Protein AF-A0A5C3EFL0-F1 (afdb_monomer_lite)

Organism: NCBI:txid86804

Sequence (196 aa):
MLHTRTLLKSMCSCILITLLIKSITHATPVAHVTNVVLPEAHPYFVPNPALDKHADTVHRRLKSLGDLALVYPLGIEDHEQQVASQHVRTWLEGQVHVQNLLHLGSRRNSHTYAFLLPETPEAQRLVGGGMDPASARMGVFTVHLDRGNRAHDGIYVNGFLGLERVQDRNALEHRMLASPKTHDLESLLIGRIHGF

Radius of gyration: 21.11 Å; chains: 1; bounding box: 43×30×78 Å

Structure (mmCIF, N/CA/C/O backbone):
data_AF-A0A5C3EFL0-F1
#
_entry.id   AF-A0A5C3EFL0-F1
#
loop_
_atom_site.group_PDB
_atom_site.id
_atom_site.type_symbol
_atom_site.label_atom_id
_atom_site.label_alt_id
_atom_site.label_comp_id
_atom_site.label_asym_id
_atom_site.label_entity_id
_atom_site.label_seq_id
_atom_site.pdbx_PDB_ins_code
_atom_site.Cartn_x
_atom_site.Cartn_y
_atom_site.Cartn_z
_atom_site.occupancy
_atom_site.B_iso_or_equiv
_atom_site.auth_seq_id
_atom_site.auth_comp_id
_atom_site.auth_asym_id
_atom_site.auth_atom_id
_atom_site.pdbx_PDB_model_num
ATOM 1 N N . MET A 1 1 ? -3.643 2.439 63.730 1.00 52.09 1 MET A N 1
ATOM 2 C CA . MET A 1 1 ? -3.315 1.481 62.640 1.00 52.09 1 MET A CA 1
ATOM 3 C C . MET A 1 1 ? -3.607 1.983 61.210 1.00 52.09 1 MET A C 1
ATOM 5 O O . MET A 1 1 ? -3.366 1.232 60.275 1.00 52.09 1 MET A O 1
ATOM 9 N N . LEU A 1 2 ? -4.066 3.229 60.986 1.00 51.22 2 LEU A N 1
ATOM 10 C CA . LEU A 1 2 ? -4.349 3.745 59.629 1.00 51.22 2 LEU A CA 1
ATOM 11 C C . LEU A 1 2 ? -3.166 4.452 58.935 1.00 51.22 2 LEU A C 1
ATOM 13 O O . LEU A 1 2 ? -3.094 4.420 57.712 1.00 51.22 2 LEU A O 1
ATOM 17 N N . HIS A 1 3 ? -2.223 5.046 59.674 1.00 47.44 3 HIS A N 1
ATOM 18 C CA . HIS A 1 3 ? -1.127 5.835 59.080 1.00 47.44 3 HIS A CA 1
ATOM 19 C C . HIS A 1 3 ? -0.036 5.014 58.373 1.00 47.44 3 HIS A C 1
ATOM 21 O O . HIS A 1 3 ? 0.600 5.504 57.445 1.00 47.44 3 HIS A O 1
ATOM 27 N N . THR A 1 4 ? 0.160 3.747 58.741 1.00 51.75 4 THR A N 1
ATOM 28 C CA . THR A 1 4 ? 1.153 2.879 58.083 1.00 51.75 4 THR A CA 1
ATOM 29 C C . THR A 1 4 ? 0.681 2.370 56.718 1.00 51.75 4 THR A C 1
ATOM 31 O O . THR A 1 4 ? 1.496 2.118 55.834 1.00 51.75 4 THR A O 1
ATOM 34 N N . ARG A 1 5 ? -0.639 2.278 56.497 1.00 49.28 5 ARG A N 1
ATOM 35 C CA . ARG A 1 5 ? -1.229 1.835 55.221 1.00 49.28 5 ARG A CA 1
ATOM 36 C C . ARG A 1 5 ? -1.137 2.891 54.116 1.00 49.28 5 ARG A C 1
ATOM 38 O O . ARG A 1 5 ? -0.986 2.530 52.952 1.00 49.28 5 ARG A O 1
ATOM 45 N N . THR A 1 6 ? -1.216 4.175 54.458 1.00 54.19 6 THR A N 1
ATOM 46 C CA . THR A 1 6 ? -1.071 5.284 53.499 1.00 54.19 6 THR A CA 1
ATOM 47 C C . THR A 1 6 ? 0.376 5.474 53.054 1.00 54.19 6 THR A C 1
ATOM 49 O O . THR A 1 6 ? 0.619 5.683 51.867 1.00 54.19 6 THR A O 1
ATOM 52 N N . LEU A 1 7 ? 1.338 5.318 53.968 1.00 52.31 7 LEU A N 1
ATOM 53 C CA . LEU A 1 7 ? 2.763 5.394 53.633 1.00 52.31 7 LEU A CA 1
ATOM 54 C C . LEU A 1 7 ? 3.188 4.271 52.678 1.00 52.31 7 LEU A C 1
ATOM 56 O O . LEU A 1 7 ? 3.851 4.542 51.680 1.00 52.31 7 LEU A O 1
ATOM 60 N N . LEU A 1 8 ? 2.731 3.035 52.910 1.00 53.81 8 LEU A N 1
ATOM 61 C CA . LEU A 1 8 ? 3.083 1.897 52.055 1.00 53.81 8 LEU A CA 1
ATOM 62 C C . LEU A 1 8 ? 2.540 2.046 50.622 1.00 53.81 8 LEU A C 1
ATOM 64 O O . LEU A 1 8 ? 3.255 1.774 49.661 1.00 53.81 8 LEU A O 1
ATOM 68 N N . LYS A 1 9 ? 1.306 2.547 50.463 1.00 54.72 9 LYS A N 1
ATOM 69 C CA . LYS A 1 9 ? 0.729 2.832 49.136 1.00 54.72 9 LYS A CA 1
ATOM 70 C C . LYS A 1 9 ? 1.495 3.929 48.393 1.00 54.72 9 LYS A C 1
ATOM 72 O O . LYS A 1 9 ? 1.726 3.793 47.198 1.00 54.72 9 LYS A O 1
ATOM 77 N N . SER A 1 10 ? 1.923 4.977 49.099 1.00 56.50 10 SER A N 1
ATOM 78 C CA . SER A 1 10 ? 2.718 6.065 48.516 1.00 56.50 10 SER A CA 1
ATOM 79 C C . SER A 1 10 ? 4.087 5.575 48.026 1.00 56.50 10 SER A C 1
ATOM 81 O O . SER A 1 10 ? 4.497 5.881 46.906 1.00 56.50 10 SER A O 1
ATOM 83 N N . MET A 1 11 ? 4.759 4.720 48.806 1.00 56.16 11 MET A N 1
ATOM 84 C CA . MET A 1 11 ? 6.046 4.144 48.404 1.00 56.16 11 MET A CA 1
ATOM 85 C C . MET A 1 11 ? 5.922 3.202 47.200 1.00 56.16 11 MET A C 1
ATOM 87 O O . MET A 1 11 ? 6.754 3.268 46.296 1.00 56.16 11 MET A O 1
ATOM 91 N N . CYS A 1 12 ? 4.867 2.382 47.130 1.00 57.69 12 CYS A N 1
ATOM 92 C CA . CYS A 1 12 ? 4.615 1.533 45.963 1.00 57.69 12 CYS A CA 1
ATOM 93 C C . CYS A 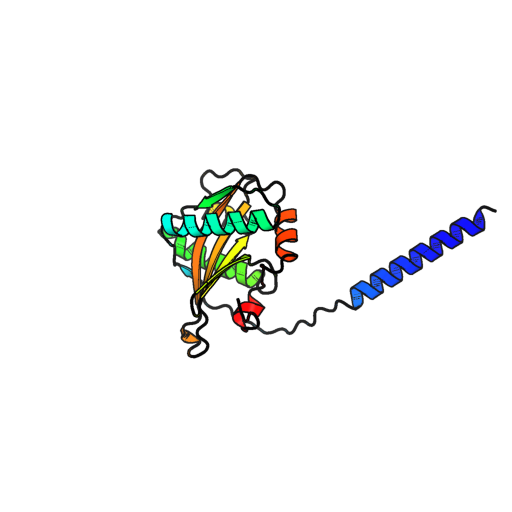1 12 ? 4.351 2.352 44.689 1.00 57.69 12 CYS A C 1
ATOM 95 O O . CYS A 1 12 ? 4.879 2.005 43.634 1.00 57.69 12 CYS A O 1
ATOM 97 N N . SER A 1 13 ? 3.604 3.459 44.777 1.00 59.62 13 SER A N 1
ATOM 98 C CA . SER A 1 13 ? 3.355 4.340 43.628 1.00 59.62 13 SER A CA 1
ATOM 99 C C . SER A 1 13 ? 4.632 5.026 43.132 1.00 59.62 13 SER A C 1
ATOM 101 O O . SER A 1 13 ? 4.868 5.077 41.927 1.00 59.62 13 SER A O 1
ATOM 103 N N . CYS A 1 14 ? 5.499 5.494 44.036 1.00 56.53 14 CYS A N 1
ATOM 104 C CA . CYS A 1 14 ? 6.771 6.115 43.655 1.00 56.53 14 CYS A CA 1
ATOM 105 C C . CYS A 1 14 ? 7.742 5.125 42.993 1.00 56.53 14 CYS A C 1
ATOM 107 O O . CYS A 1 14 ? 8.410 5.488 42.024 1.00 56.53 14 CYS A O 1
ATOM 109 N N . ILE A 1 15 ? 7.796 3.876 43.471 1.00 61.84 15 ILE A N 1
ATOM 110 C CA . ILE A 1 15 ? 8.623 2.815 42.870 1.00 61.84 15 ILE A CA 1
ATOM 111 C C . ILE A 1 15 ? 8.087 2.431 41.483 1.00 61.84 15 ILE A C 1
ATOM 113 O O . ILE A 1 15 ? 8.870 2.274 40.549 1.00 61.84 15 ILE A O 1
ATOM 117 N N . LEU A 1 16 ? 6.764 2.346 41.307 1.00 58.50 16 LEU A N 1
ATOM 118 C CA . LEU A 1 16 ? 6.157 2.050 40.006 1.00 58.50 16 LEU A CA 1
ATOM 119 C C . LEU A 1 16 ? 6.444 3.160 38.980 1.00 58.50 16 LEU A C 1
ATOM 121 O O . LEU A 1 16 ? 6.820 2.865 37.850 1.00 58.50 16 LEU A O 1
ATOM 125 N N . ILE A 1 17 ? 6.331 4.431 39.384 1.00 59.56 17 ILE A N 1
ATOM 126 C CA . ILE A 1 17 ? 6.618 5.589 38.523 1.00 59.56 17 ILE A CA 1
ATOM 127 C C . ILE A 1 17 ? 8.104 5.635 38.148 1.00 59.56 17 ILE A C 1
ATOM 129 O O . ILE A 1 17 ? 8.432 5.845 36.984 1.00 59.56 17 ILE A O 1
ATOM 133 N N . THR A 1 18 ? 9.017 5.386 39.090 1.00 57.28 18 THR A N 1
ATOM 134 C CA . THR A 1 18 ? 10.458 5.362 38.778 1.00 57.28 18 THR A CA 1
ATOM 135 C C . THR A 1 18 ? 10.856 4.175 37.903 1.00 57.28 18 THR A C 1
ATOM 137 O O . THR A 1 18 ? 11.708 4.343 37.032 1.00 57.28 18 THR A O 1
ATOM 140 N N . LEU A 1 19 ? 10.221 3.008 38.058 1.00 56.12 19 LEU A N 1
ATOM 141 C CA . LEU A 1 19 ? 10.411 1.866 37.156 1.00 56.12 19 LEU A CA 1
ATOM 142 C C . LEU A 1 19 ? 9.842 2.133 35.756 1.00 56.12 19 LEU A C 1
ATOM 144 O O . LEU A 1 19 ? 10.508 1.821 34.771 1.00 56.12 19 LEU A O 1
ATOM 148 N N . LEU A 1 20 ? 8.672 2.771 35.651 1.00 54.28 20 LEU A N 1
ATOM 149 C CA . LEU A 1 20 ? 8.098 3.199 34.371 1.00 54.28 20 LEU A CA 1
ATOM 150 C C . LEU A 1 20 ? 9.014 4.206 33.663 1.00 54.28 20 LEU A C 1
ATOM 152 O O . LEU A 1 20 ? 9.356 3.990 32.504 1.00 54.28 20 LEU A O 1
ATOM 156 N N . ILE A 1 21 ? 9.503 5.232 34.369 1.00 53.91 21 ILE A N 1
ATOM 157 C CA . ILE A 1 21 ? 10.420 6.247 33.821 1.00 53.91 21 ILE A CA 1
ATOM 158 C C . ILE A 1 21 ? 11.758 5.625 33.390 1.00 53.91 21 ILE A C 1
ATOM 160 O O . ILE A 1 21 ? 12.272 5.976 32.329 1.00 53.91 21 ILE A O 1
ATOM 164 N N . LYS A 1 22 ? 12.311 4.669 34.153 1.00 48.72 22 LYS A N 1
ATOM 165 C CA . LYS A 1 22 ? 13.516 3.926 33.740 1.00 48.72 22 LYS A CA 1
ATOM 166 C C . LYS A 1 22 ? 13.275 3.002 32.546 1.00 48.72 22 LYS A C 1
ATOM 168 O O . LYS A 1 22 ? 14.179 2.826 31.738 1.00 48.72 22 LYS A O 1
ATOM 173 N N . SER A 1 23 ? 12.082 2.422 32.411 1.00 43.16 23 SER A N 1
ATOM 174 C CA . SER A 1 23 ? 11.756 1.600 31.238 1.00 43.16 23 SER A CA 1
ATOM 175 C C . SER A 1 23 ? 11.581 2.449 29.973 1.00 43.16 23 SER A C 1
ATOM 177 O O . SER A 1 23 ? 11.984 2.024 28.895 1.00 43.16 23 SER A O 1
ATOM 179 N N . ILE A 1 24 ? 11.083 3.686 30.113 1.00 47.97 24 ILE A N 1
ATOM 180 C CA . ILE A 1 24 ? 10.932 4.639 29.004 1.00 47.97 24 ILE A CA 1
ATOM 181 C C . ILE A 1 24 ? 12.303 5.159 28.533 1.00 47.97 24 ILE A C 1
ATOM 183 O O . ILE A 1 24 ? 12.492 5.384 27.342 1.00 47.97 24 ILE A O 1
ATOM 187 N N . THR A 1 25 ? 13.298 5.284 29.421 1.00 45.00 25 THR A N 1
ATOM 188 C CA . THR A 1 25 ? 14.648 5.762 29.057 1.00 45.00 25 THR A CA 1
ATOM 189 C C . THR A 1 25 ? 15.597 4.687 28.517 1.00 45.00 25 THR A C 1
ATOM 191 O O . THR A 1 25 ? 16.711 5.015 28.111 1.00 45.00 25 THR A O 1
ATOM 194 N N . HIS A 1 26 ? 15.191 3.414 28.466 1.00 38.06 26 HIS A N 1
ATOM 195 C CA . HIS A 1 26 ? 15.965 2.340 27.815 1.00 38.06 26 HIS A CA 1
ATOM 196 C C . HIS A 1 26 ? 15.376 1.851 26.492 1.00 38.06 26 HIS A C 1
ATOM 198 O O . HIS A 1 26 ? 15.997 1.041 25.810 1.00 38.06 26 HIS A O 1
ATOM 204 N N . ALA A 1 27 ? 14.256 2.429 26.064 1.00 41.00 27 ALA A N 1
ATOM 205 C CA . ALA A 1 27 ? 13.876 2.460 24.662 1.00 41.00 27 ALA A CA 1
ATOM 206 C C . ALA A 1 27 ? 14.345 3.787 24.049 1.00 41.00 27 ALA A C 1
ATOM 208 O O . ALA A 1 27 ? 13.542 4.581 23.574 1.00 41.00 27 ALA A O 1
ATOM 209 N N . THR A 1 28 ? 15.650 4.071 24.075 1.00 40.31 28 THR A N 1
ATOM 210 C CA . THR A 1 28 ? 16.192 4.998 23.077 1.00 40.31 28 THR A CA 1
ATOM 211 C C . THR A 1 28 ? 16.091 4.278 21.739 1.00 40.31 28 THR A C 1
ATOM 213 O O . THR A 1 28 ? 16.800 3.281 21.566 1.00 40.31 28 THR A O 1
ATOM 216 N N . PRO A 1 29 ? 15.248 4.720 20.787 1.00 42.47 29 PRO A N 1
ATOM 217 C CA . PRO A 1 29 ? 15.455 4.300 19.420 1.00 42.47 29 PRO A CA 1
ATOM 218 C C . PRO A 1 29 ? 16.851 4.800 19.065 1.00 42.47 29 PRO A C 1
ATOM 220 O O . PRO A 1 29 ? 17.120 6.003 19.085 1.00 42.47 29 PRO A O 1
ATOM 223 N N . VAL A 1 30 ? 17.776 3.878 18.809 1.00 39.62 30 VAL A N 1
ATOM 224 C CA . VAL A 1 30 ? 18.992 4.226 18.085 1.00 39.62 30 VAL A CA 1
ATOM 225 C C . VAL A 1 30 ? 18.497 4.613 16.701 1.00 39.62 30 VAL A C 1
ATOM 227 O O . VAL A 1 30 ? 18.323 3.764 15.830 1.00 39.62 30 VAL A O 1
ATOM 230 N N . ALA A 1 31 ? 18.187 5.896 16.531 1.00 43.16 31 ALA A N 1
ATOM 231 C CA . ALA A 1 31 ? 18.014 6.501 15.233 1.00 43.16 31 ALA A CA 1
ATOM 232 C C . ALA A 1 31 ? 19.389 6.445 14.566 1.00 43.16 31 ALA A C 1
ATOM 234 O O . ALA A 1 31 ? 20.184 7.382 14.623 1.00 43.16 31 ALA A O 1
ATOM 235 N N . HIS A 1 32 ? 19.697 5.305 13.950 1.00 42.12 32 HIS A N 1
ATOM 236 C CA . HIS A 1 32 ? 20.503 5.347 12.751 1.00 42.12 32 HIS A CA 1
ATOM 237 C C . HIS A 1 32 ? 19.694 6.195 11.782 1.00 42.12 32 HIS A C 1
ATOM 239 O O . HIS A 1 32 ? 18.750 5.711 11.171 1.00 42.12 32 HIS A O 1
ATOM 245 N N . VAL A 1 33 ? 20.018 7.486 11.716 1.00 46.16 33 VAL A N 1
ATOM 246 C CA . VAL A 1 33 ? 19.524 8.371 10.667 1.00 46.16 33 VAL A CA 1
ATOM 247 C C . VAL A 1 33 ? 20.223 7.918 9.390 1.00 46.16 33 VAL A C 1
ATOM 249 O O . VAL A 1 33 ? 21.208 8.499 8.938 1.00 46.16 33 VAL A O 1
ATOM 252 N N . THR A 1 34 ? 19.785 6.784 8.854 1.00 54.59 34 THR A N 1
ATOM 253 C CA . THR A 1 34 ? 20.047 6.442 7.471 1.00 54.59 34 THR A CA 1
ATOM 254 C C . THR A 1 34 ? 19.146 7.387 6.696 1.00 54.59 34 THR A C 1
ATOM 256 O O . THR A 1 34 ? 17.929 7.229 6.710 1.00 54.59 34 THR A O 1
ATOM 259 N N . ASN A 1 35 ? 19.720 8.421 6.076 1.00 64.25 35 ASN A N 1
ATOM 260 C CA . ASN A 1 35 ? 18.982 9.264 5.135 1.00 64.25 35 ASN A CA 1
ATOM 261 C C . ASN A 1 35 ? 18.624 8.400 3.918 1.00 64.25 35 ASN A C 1
ATOM 263 O O . ASN A 1 35 ? 19.350 8.374 2.923 1.00 64.25 35 ASN A O 1
ATOM 267 N N . VAL A 1 36 ? 17.552 7.616 4.032 1.00 73.75 36 VAL A N 1
ATOM 268 C CA . VAL A 1 36 ? 17.034 6.803 2.941 1.00 73.75 36 VAL A CA 1
ATOM 269 C C . VAL A 1 36 ? 16.303 7.734 1.997 1.00 73.75 36 VAL A C 1
ATOM 271 O O . VAL A 1 36 ? 15.239 8.260 2.309 1.00 73.75 36 VAL A O 1
ATOM 274 N N . VAL A 1 37 ? 16.910 7.956 0.836 1.00 79.44 37 VAL A N 1
ATOM 275 C CA . VAL A 1 37 ? 16.274 8.701 -0.242 1.00 79.44 37 VAL A CA 1
ATOM 276 C C . VAL A 1 37 ? 15.248 7.787 -0.893 1.00 79.44 37 VAL A C 1
ATOM 278 O O . VAL A 1 37 ? 15.600 6.749 -1.456 1.00 79.44 37 VAL A O 1
ATOM 281 N N . LEU A 1 38 ? 13.978 8.172 -0.798 1.00 82.75 38 LEU A N 1
ATOM 282 C CA . LEU A 1 38 ? 12.890 7.449 -1.437 1.00 82.75 38 LEU A CA 1
ATOM 283 C C . LEU A 1 38 ? 12.948 7.675 -2.962 1.00 82.75 38 LEU A C 1
ATOM 285 O O . LEU A 1 38 ? 12.952 8.840 -3.383 1.00 82.75 38 LEU A O 1
ATOM 289 N N . PRO A 1 39 ? 12.986 6.615 -3.798 1.00 84.38 39 PRO A N 1
ATOM 290 C CA . PRO A 1 39 ? 12.889 6.772 -5.245 1.00 84.38 39 PRO A CA 1
ATOM 291 C C . PRO A 1 39 ? 11.530 7.362 -5.639 1.00 84.38 39 PRO A C 1
ATOM 293 O O . PRO A 1 39 ? 10.584 7.414 -4.847 1.00 84.38 39 PRO A O 1
ATOM 296 N N . GLU A 1 40 ? 11.426 7.826 -6.881 1.00 86.06 40 GLU A N 1
ATOM 297 C CA . GLU A 1 40 ? 10.166 8.367 -7.377 1.00 86.06 40 GLU A CA 1
ATOM 298 C C . GLU A 1 40 ? 9.072 7.290 -7.422 1.00 86.06 40 GLU A C 1
ATOM 300 O O . GLU A 1 40 ? 9.332 6.110 -7.679 1.00 86.06 40 GLU A O 1
ATOM 305 N N . ALA A 1 41 ? 7.833 7.711 -7.157 1.00 88.25 41 ALA A N 1
ATOM 306 C CA . ALA A 1 41 ? 6.663 6.861 -7.305 1.00 88.25 41 ALA A CA 1
ATOM 307 C C . ALA A 1 41 ? 6.073 7.048 -8.707 1.00 88.25 41 ALA A C 1
ATOM 309 O O . ALA A 1 41 ? 5.475 8.081 -9.024 1.00 88.25 41 ALA A O 1
ATOM 310 N N . HIS A 1 42 ? 6.245 6.034 -9.544 1.00 90.25 42 HIS A N 1
ATOM 311 C CA . HIS A 1 42 ? 5.723 5.988 -10.898 1.00 90.25 42 HIS A CA 1
ATOM 312 C C . HIS A 1 42 ? 4.238 5.596 -10.892 1.00 90.25 42 HIS A C 1
ATOM 314 O O . HIS A 1 42 ? 3.852 4.664 -10.169 1.00 90.25 42 HIS A O 1
ATOM 320 N N . PRO A 1 43 ? 3.394 6.260 -11.703 1.00 88.19 43 PRO A N 1
ATOM 321 C CA . PRO A 1 43 ? 2.030 5.801 -11.924 1.00 88.19 43 PRO A CA 1
ATOM 322 C C . PRO A 1 43 ? 2.073 4.472 -12.691 1.00 88.19 43 PRO A C 1
ATOM 324 O O . PRO A 1 43 ? 2.537 4.404 -13.828 1.00 88.19 43 PRO A O 1
ATOM 327 N N . TYR A 1 44 ? 1.614 3.393 -12.064 1.00 89.06 44 TYR A N 1
ATOM 328 C CA . TYR A 1 44 ? 1.540 2.076 -12.695 1.00 89.06 44 TYR A CA 1
ATOM 329 C C . TYR A 1 44 ? 0.243 1.385 -12.283 1.00 89.06 44 TYR A C 1
ATOM 331 O O . TYR A 1 44 ? 0.233 0.343 -11.632 1.00 89.06 44 TYR A O 1
ATOM 339 N N . PHE A 1 45 ? -0.876 2.011 -12.628 1.00 89.25 45 PHE A N 1
ATOM 340 C CA . PHE A 1 45 ? -2.181 1.533 -12.207 1.00 89.25 45 PHE A CA 1
ATOM 341 C C . PHE A 1 45 ? -2.554 0.269 -12.976 1.00 89.25 45 PHE A C 1
ATOM 343 O O . PHE A 1 45 ? -2.635 0.257 -14.206 1.00 89.25 45 PHE A O 1
ATOM 350 N N . VAL A 1 46 ? -2.743 -0.825 -12.241 1.00 87.12 46 VAL A N 1
ATOM 351 C CA . VAL A 1 46 ? -3.129 -2.107 -12.827 1.00 87.12 46 VAL A CA 1
ATOM 352 C C . VAL A 1 46 ? -4.640 -2.131 -13.066 1.00 87.12 46 VAL A C 1
ATOM 354 O O . VAL A 1 46 ? -5.397 -1.545 -12.292 1.00 87.12 46 VAL A O 1
ATOM 357 N N . PRO A 1 47 ? -5.119 -2.835 -14.103 1.00 84.12 47 PRO A N 1
ATOM 358 C CA . PRO A 1 47 ? -6.551 -2.950 -14.346 1.00 84.12 47 PRO A CA 1
ATOM 359 C C . PRO A 1 47 ? -7.250 -3.709 -13.207 1.00 84.12 47 PRO A C 1
ATOM 361 O O . PRO A 1 47 ? -6.648 -4.585 -12.575 1.00 84.12 47 PRO A O 1
ATOM 364 N N . ASN A 1 48 ? -8.544 -3.439 -13.000 1.00 81.62 48 ASN A N 1
ATOM 365 C CA . ASN A 1 48 ? -9.342 -4.001 -11.899 1.00 81.62 48 ASN A CA 1
ATOM 366 C C . ASN A 1 48 ? -9.172 -5.520 -11.677 1.00 81.62 48 ASN A C 1
ATOM 368 O O . ASN A 1 48 ? -8.941 -5.897 -10.534 1.00 81.62 48 ASN A O 1
ATOM 372 N N . PRO A 1 49 ? -9.135 -6.400 -12.704 1.00 84.94 49 PRO A N 1
ATOM 373 C CA . PRO A 1 49 ? -8.939 -7.840 -12.481 1.00 84.94 49 PRO A CA 1
ATOM 374 C C . PRO A 1 49 ? -7.601 -8.216 -11.821 1.00 84.94 49 PRO A C 1
ATOM 376 O O . PRO A 1 49 ? -7.476 -9.263 -11.184 1.00 84.94 49 PRO A O 1
ATOM 379 N N . ALA A 1 50 ? -6.559 -7.401 -12.005 1.00 85.19 50 ALA A N 1
ATOM 380 C CA . ALA A 1 50 ? -5.291 -7.572 -11.301 1.00 85.19 50 ALA A CA 1
ATOM 381 C C . ALA A 1 50 ? -5.374 -7.012 -9.874 1.00 85.19 50 ALA A C 1
ATOM 383 O O . ALA A 1 50 ? -4.814 -7.605 -8.950 1.00 85.19 50 ALA A O 1
ATOM 384 N N . LEU A 1 51 ? -6.117 -5.920 -9.690 1.00 91.06 51 LEU A N 1
ATOM 385 C CA . LEU A 1 51 ? -6.362 -5.305 -8.390 1.00 91.06 51 LEU A CA 1
ATOM 386 C C . LEU A 1 51 ? -7.245 -6.181 -7.485 1.00 91.06 51 LEU A C 1
ATOM 388 O O . LEU A 1 51 ? -6.976 -6.262 -6.290 1.00 91.06 51 LEU A O 1
ATOM 392 N N . ASP A 1 52 ? -8.186 -6.944 -8.046 1.00 93.56 52 ASP A N 1
ATOM 393 C CA . ASP A 1 52 ? -8.997 -7.939 -7.327 1.00 93.56 52 ASP A CA 1
ATOM 394 C C . ASP A 1 52 ? -8.124 -8.996 -6.637 1.00 93.56 52 ASP A C 1
ATOM 396 O O . ASP A 1 52 ? -8.328 -9.335 -5.473 1.00 93.56 52 ASP A O 1
ATOM 400 N N . LYS A 1 53 ? -7.055 -9.458 -7.299 1.00 93.75 53 LYS A N 1
ATOM 401 C CA . LYS A 1 53 ? -6.099 -10.401 -6.686 1.00 93.75 53 LYS A CA 1
ATOM 402 C C . LYS A 1 53 ? -5.365 -9.785 -5.495 1.00 93.75 53 LYS A C 1
ATOM 404 O O . LYS A 1 53 ? -5.023 -10.488 -4.534 1.00 93.75 53 LYS A O 1
ATOM 409 N N . HIS A 1 54 ? -5.091 -8.481 -5.555 1.00 94.75 54 HIS A N 1
ATOM 410 C CA . HIS A 1 54 ? -4.534 -7.744 -4.426 1.00 94.75 54 HIS A CA 1
ATOM 411 C C . HIS A 1 54 ? -5.573 -7.579 -3.315 1.00 94.75 54 HIS A C 1
ATOM 413 O O . HIS A 1 54 ? -5.227 -7.834 -2.163 1.00 94.75 54 HIS A O 1
ATOM 419 N N . ALA A 1 55 ? -6.830 -7.270 -3.646 1.00 95.62 55 ALA A N 1
ATOM 420 C CA . ALA A 1 55 ? -7.940 -7.192 -2.698 1.00 95.62 55 ALA A CA 1
ATOM 421 C C . ALA A 1 55 ? -8.134 -8.515 -1.937 1.00 95.62 55 ALA A C 1
ATOM 423 O O . ALA A 1 55 ? -8.122 -8.516 -0.708 1.00 95.62 55 ALA A O 1
ATOM 424 N N . ASP A 1 56 ? -8.167 -9.653 -2.634 1.00 95.88 56 ASP A N 1
ATOM 425 C CA . ASP A 1 56 ? -8.254 -10.992 -2.030 1.00 95.88 56 ASP A CA 1
ATOM 426 C C . ASP A 1 56 ? -7.080 -11.289 -1.091 1.00 95.88 56 ASP A C 1
ATOM 428 O O . ASP A 1 56 ? -7.209 -11.933 -0.042 1.00 95.88 56 ASP A O 1
ATOM 432 N N . THR A 1 57 ? -5.884 -10.847 -1.475 1.00 95.19 57 THR A N 1
ATOM 433 C CA . THR A 1 57 ? -4.683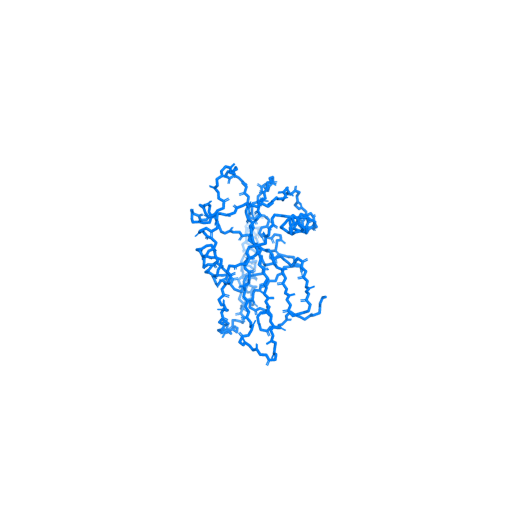 -11.046 -0.665 1.00 95.19 57 THR A CA 1
ATOM 434 C C . THR A 1 57 ? -4.721 -10.172 0.581 1.00 95.19 57 THR A C 1
ATOM 436 O O . THR A 1 57 ? -4.475 -10.684 1.673 1.00 95.19 57 THR A O 1
ATOM 439 N N . VAL A 1 58 ? -5.098 -8.900 0.449 1.00 95.50 58 VAL A N 1
ATOM 440 C CA . VAL A 1 58 ? -5.309 -7.984 1.576 1.00 95.50 58 VAL A CA 1
ATOM 441 C C . VAL A 1 58 ? -6.390 -8.532 2.501 1.00 95.50 58 VAL A C 1
ATOM 443 O O . VAL A 1 58 ? -6.129 -8.665 3.690 1.00 95.50 58 VAL A O 1
ATOM 446 N N . HIS A 1 59 ? -7.533 -8.980 1.980 1.00 95.62 59 HIS A N 1
ATOM 447 C CA . HIS A 1 59 ? -8.601 -9.584 2.777 1.00 95.62 59 HIS A CA 1
ATOM 448 C C . HIS A 1 59 ? -8.093 -10.770 3.610 1.00 95.62 59 HIS A C 1
ATOM 450 O O . HIS A 1 59 ? -8.283 -10.814 4.825 1.00 95.62 59 HIS A O 1
ATOM 456 N N . ARG A 1 60 ? -7.361 -11.714 2.999 1.00 94.31 60 ARG A N 1
ATOM 457 C CA . ARG A 1 60 ? -6.769 -12.853 3.730 1.00 94.31 60 ARG A CA 1
ATOM 458 C C . ARG A 1 60 ? -5.766 -12.410 4.794 1.00 94.31 60 ARG A C 1
ATOM 460 O O . ARG A 1 60 ? -5.695 -13.020 5.863 1.00 94.31 60 ARG A O 1
ATOM 467 N N . ARG A 1 61 ? -4.970 -11.377 4.511 1.00 93.19 61 ARG A N 1
ATOM 468 C CA . ARG A 1 61 ? -3.995 -10.827 5.459 1.00 93.19 61 ARG A CA 1
ATOM 469 C C . ARG A 1 61 ? -4.693 -10.140 6.632 1.00 93.19 61 ARG A C 1
ATOM 471 O O . ARG A 1 61 ? -4.381 -10.485 7.767 1.00 93.19 61 ARG A O 1
ATOM 478 N N . LEU A 1 62 ? -5.668 -9.275 6.372 1.00 92.56 62 LEU A N 1
ATOM 479 C CA . LEU A 1 62 ? -6.487 -8.604 7.382 1.00 92.56 62 LEU A CA 1
ATOM 480 C C . LEU A 1 62 ? -7.246 -9.609 8.257 1.00 92.56 62 LEU A C 1
ATOM 482 O O . LEU A 1 62 ? -7.172 -9.528 9.481 1.00 92.56 62 LEU A O 1
ATOM 486 N N . LYS A 1 63 ? -7.821 -10.658 7.657 1.00 92.31 63 LYS A N 1
ATOM 487 C CA . LYS A 1 63 ? -8.436 -11.772 8.394 1.00 92.31 63 LYS A CA 1
ATOM 488 C C . LYS A 1 63 ? -7.459 -12.468 9.334 1.00 92.31 63 LYS A C 1
ATOM 490 O O . LYS A 1 63 ? -7.823 -12.809 10.455 1.00 92.31 63 LYS A O 1
ATOM 495 N N . SER A 1 64 ? -6.203 -12.651 8.917 1.00 90.50 64 SER A N 1
ATOM 496 C CA . SER A 1 64 ? -5.165 -13.211 9.795 1.00 90.50 64 SER A CA 1
ATOM 497 C C . SER A 1 64 ? -4.745 -12.275 10.933 1.00 90.50 64 SER A C 1
ATOM 499 O O . SER A 1 64 ? -4.194 -12.744 11.922 1.00 90.50 64 SER A O 1
ATOM 501 N N . LEU A 1 65 ? -5.036 -10.978 10.808 1.00 89.00 65 LEU A N 1
ATOM 502 C CA . LEU A 1 65 ? -4.900 -9.980 11.869 1.00 89.00 65 LEU A CA 1
ATOM 503 C C . LEU A 1 65 ? -6.175 -9.864 12.722 1.00 89.00 65 LEU A C 1
ATOM 505 O O . LEU A 1 65 ? -6.242 -8.997 13.581 1.00 89.00 65 LEU A O 1
ATOM 509 N N . GLY A 1 66 ? -7.187 -10.710 12.506 1.00 88.31 6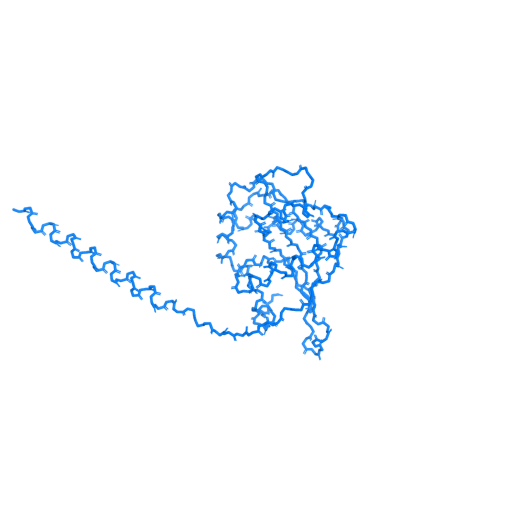6 GLY A N 1
ATOM 510 C CA . GLY A 1 66 ? -8.453 -10.661 13.242 1.00 88.31 66 GLY A CA 1
ATOM 511 C C . GLY A 1 66 ? -9.439 -9.603 12.743 1.00 88.31 66 GLY A C 1
ATOM 512 O O . GLY A 1 66 ? -10.412 -9.319 13.435 1.00 88.31 66 GLY A O 1
ATOM 513 N N . ASP A 1 67 ? -9.212 -9.027 11.561 1.00 86.94 67 ASP A N 1
ATOM 514 C CA . ASP A 1 67 ? -10.109 -8.052 10.943 1.00 86.94 67 ASP A CA 1
ATOM 515 C C . ASP A 1 67 ? -10.974 -8.713 9.858 1.00 86.94 67 ASP A C 1
ATOM 517 O O . ASP A 1 67 ? -10.472 -9.446 9.007 1.00 86.94 67 ASP A O 1
ATOM 521 N N . LEU A 1 68 ? -12.286 -8.479 9.889 1.00 86.75 68 LEU A N 1
ATOM 522 C CA . LEU A 1 68 ? -13.247 -9.062 8.944 1.00 86.75 68 LEU A CA 1
ATOM 523 C C . LEU A 1 68 ? -13.656 -8.078 7.840 1.00 86.75 68 LEU A C 1
ATOM 525 O O . LEU A 1 68 ? -14.723 -8.241 7.242 1.00 86.75 68 LEU A O 1
ATOM 529 N N . ALA A 1 69 ? -12.817 -7.074 7.573 1.00 89.12 69 ALA A N 1
ATOM 530 C CA . ALA A 1 69 ? -13.045 -6.087 6.533 1.00 89.12 69 ALA A CA 1
ATOM 531 C C . ALA A 1 69 ? -13.350 -6.723 5.168 1.00 89.12 69 ALA A C 1
ATOM 533 O O . ALA A 1 69 ? -12.689 -7.673 4.723 1.00 89.12 69 ALA A O 1
ATOM 534 N N . LEU A 1 70 ? -14.338 -6.153 4.484 1.00 91.31 70 LEU A N 1
ATOM 535 C CA . LEU A 1 70 ? -14.558 -6.400 3.065 1.00 91.31 70 LEU A CA 1
ATOM 536 C C . LEU A 1 70 ? -13.591 -5.520 2.281 1.00 91.31 70 LEU A C 1
ATOM 538 O O . LEU A 1 70 ? -13.457 -4.337 2.581 1.00 91.31 70 LEU A O 1
ATOM 542 N N . VAL A 1 71 ? -12.911 -6.107 1.300 1.00 94.12 71 VAL A N 1
ATOM 543 C CA . VAL A 1 71 ? -11.875 -5.424 0.521 1.00 94.12 71 VAL A CA 1
ATOM 544 C C . VAL A 1 71 ? -12.285 -5.426 -0.939 1.00 94.12 71 VAL A C 1
ATOM 546 O O . VAL A 1 71 ? -12.624 -6.482 -1.469 1.00 94.12 71 VAL A O 1
ATOM 549 N N . TYR A 1 72 ? -12.245 -4.266 -1.584 1.00 92.56 72 TYR A N 1
ATOM 550 C CA . TYR A 1 72 ? -12.629 -4.112 -2.987 1.00 92.56 72 TYR A CA 1
ATOM 551 C C . TYR A 1 72 ? -11.718 -3.113 -3.707 1.00 92.56 72 TYR A C 1
ATOM 553 O O . TYR A 1 72 ? -11.166 -2.216 -3.063 1.00 92.56 72 TYR A O 1
ATOM 561 N N . PRO A 1 73 ? -11.521 -3.260 -5.028 1.00 92.88 73 PRO A N 1
ATOM 562 C CA . PRO A 1 73 ? -10.761 -2.298 -5.814 1.00 92.88 73 PRO A CA 1
ATOM 563 C C . PRO A 1 73 ? -11.461 -0.937 -5.865 1.00 92.88 73 PRO A C 1
ATOM 565 O O . PRO A 1 73 ? -12.682 -0.859 -5.999 1.00 92.88 73 PRO A O 1
ATOM 568 N N . LEU A 1 74 ? -10.675 0.137 -5.810 1.00 89.88 74 LEU A N 1
ATOM 569 C CA . LEU A 1 74 ? -11.130 1.495 -6.098 1.00 89.88 74 LEU A CA 1
ATOM 570 C C . LEU A 1 74 ? -10.600 1.922 -7.462 1.00 89.88 74 LEU A C 1
ATOM 572 O O . LEU A 1 74 ? -9.408 1.787 -7.747 1.00 89.88 74 LEU A O 1
ATOM 576 N N . GLY A 1 75 ? -11.502 2.444 -8.290 1.00 83.69 75 GLY A N 1
ATOM 577 C CA . GLY A 1 75 ? -11.133 3.101 -9.535 1.00 83.69 75 GLY A CA 1
ATOM 578 C C . GLY A 1 75 ? -10.561 4.488 -9.260 1.00 83.69 75 GLY A C 1
ATOM 579 O O . GLY A 1 75 ? -11.032 5.186 -8.364 1.00 83.69 75 GLY A O 1
ATOM 580 N N . ILE A 1 76 ? -9.565 4.874 -10.050 1.00 85.62 76 ILE A N 1
ATOM 581 C CA . ILE A 1 76 ? -9.063 6.244 -10.131 1.00 85.62 76 ILE A CA 1
ATOM 582 C C . ILE A 1 76 ? -9.134 6.690 -11.587 1.00 85.62 76 ILE A C 1
ATOM 584 O O . ILE A 1 76 ? -8.923 5.879 -12.494 1.00 85.62 76 ILE A O 1
ATOM 588 N N . GLU A 1 77 ? -9.445 7.959 -11.817 1.00 86.31 77 GLU A N 1
ATOM 589 C CA . GLU A 1 77 ? -9.468 8.501 -13.168 1.00 86.31 77 GLU A CA 1
ATOM 590 C C . GLU A 1 77 ? -8.046 8.612 -13.734 1.00 86.31 77 GLU A C 1
ATOM 592 O O . GLU A 1 77 ? -7.105 8.981 -13.030 1.00 86.31 77 GLU A O 1
ATOM 597 N N . ASP A 1 78 ? -7.875 8.320 -15.027 1.00 87.06 78 ASP A N 1
ATOM 598 C CA . ASP A 1 78 ? -6.553 8.287 -15.675 1.00 87.06 78 ASP A CA 1
ATOM 599 C C . ASP A 1 78 ? -5.766 9.592 -15.498 1.00 87.06 78 ASP A C 1
ATOM 601 O O . ASP A 1 78 ? -4.549 9.581 -15.314 1.00 87.06 78 ASP A O 1
ATOM 605 N N . HIS A 1 79 ? -6.466 10.727 -15.499 1.00 88.75 79 HIS A N 1
ATOM 606 C CA . HIS A 1 79 ? -5.855 12.044 -15.356 1.00 88.75 79 HIS A CA 1
ATOM 607 C C . HIS A 1 79 ? -5.366 12.345 -13.923 1.00 88.75 79 HIS A C 1
ATOM 609 O O . HIS A 1 79 ? -4.522 13.222 -13.737 1.00 88.75 79 HIS A O 1
ATOM 615 N N . GLU A 1 80 ? -5.847 11.609 -12.917 1.00 89.38 80 GLU A N 1
ATOM 616 C CA . GLU A 1 80 ? -5.465 11.770 -11.508 1.00 89.38 80 GLU A CA 1
ATOM 617 C C . GLU A 1 80 ? -4.316 10.842 -11.095 1.00 89.38 80 GLU A C 1
ATOM 619 O O . GLU A 1 80 ? -3.674 11.070 -10.069 1.00 89.38 80 GLU A O 1
ATOM 624 N N . GLN A 1 81 ? -3.998 9.824 -11.898 1.00 90.94 81 GLN A N 1
ATOM 625 C CA . GLN A 1 81 ? -2.992 8.804 -11.576 1.00 90.94 81 GLN A CA 1
ATOM 626 C C . GLN A 1 81 ? -1.612 9.391 -11.244 1.00 90.94 81 GLN A C 1
ATOM 628 O O . GLN A 1 81 ? -0.964 8.960 -10.288 1.00 90.94 81 GLN A O 1
ATOM 633 N N . GLN A 1 82 ? -1.169 10.400 -11.999 1.00 91.88 82 GLN A N 1
ATOM 634 C CA . GLN A 1 82 ? 0.113 11.074 -11.764 1.00 91.88 82 GLN A CA 1
ATOM 635 C C . GLN A 1 82 ? 0.119 11.850 -10.439 1.00 91.88 82 GLN A C 1
ATOM 637 O O . GLN A 1 82 ? 1.106 11.846 -9.706 1.00 91.88 82 GLN A O 1
ATOM 642 N N . VAL A 1 83 ? -0.986 12.523 -10.121 1.00 91.75 83 VAL A N 1
ATOM 643 C CA . VAL A 1 83 ? -1.131 13.282 -8.872 1.00 91.75 83 VAL A CA 1
ATOM 644 C C . VAL A 1 83 ? -1.184 12.315 -7.689 1.00 91.75 83 VAL A C 1
ATOM 646 O O . VAL A 1 83 ? -0.503 12.506 -6.681 1.00 91.75 83 VAL A O 1
ATOM 649 N N . ALA A 1 84 ? -1.918 11.215 -7.838 1.00 91.12 84 ALA A N 1
ATOM 650 C CA . ALA A 1 84 ? -2.004 10.166 -6.839 1.00 91.12 84 ALA A CA 1
ATOM 651 C C . ALA A 1 84 ? -0.642 9.523 -6.545 1.00 91.12 84 ALA A C 1
ATOM 653 O O . ALA A 1 84 ? -0.319 9.311 -5.376 1.00 91.12 84 ALA A O 1
ATOM 654 N N . SER A 1 85 ? 0.190 9.256 -7.560 1.00 91.19 85 SER A N 1
ATOM 655 C CA . SER A 1 85 ? 1.519 8.676 -7.328 1.00 91.19 85 SER A CA 1
ATOM 656 C C . SER A 1 85 ? 2.431 9.618 -6.533 1.00 91.19 85 SER A C 1
ATOM 658 O O . SER A 1 85 ? 3.125 9.174 -5.617 1.00 91.19 85 SER A O 1
ATOM 660 N N . GLN A 1 86 ? 2.368 10.926 -6.799 1.00 92.00 86 GLN A N 1
ATOM 661 C CA . GLN A 1 86 ? 3.098 11.938 -6.030 1.00 92.00 86 GLN A CA 1
ATOM 662 C C . GLN A 1 86 ? 2.645 11.987 -4.567 1.00 92.00 86 GLN A C 1
ATOM 664 O O . GLN A 1 86 ? 3.484 11.976 -3.668 1.00 92.00 86 GLN A O 1
ATOM 669 N N . HIS A 1 87 ? 1.335 11.965 -4.312 1.00 92.38 87 HIS A N 1
ATOM 670 C CA . HIS A 1 87 ? 0.816 11.926 -2.944 1.00 92.38 87 HIS A CA 1
ATOM 671 C C . HIS A 1 87 ? 1.224 10.654 -2.201 1.00 92.38 87 HIS A C 1
ATOM 673 O O . HIS A 1 87 ? 1.652 10.733 -1.050 1.00 92.38 87 HIS A O 1
ATOM 679 N N . VAL A 1 88 ? 1.168 9.497 -2.867 1.00 92.25 88 VAL A N 1
ATOM 680 C CA . VAL A 1 88 ? 1.640 8.227 -2.300 1.00 92.25 88 VAL A CA 1
ATOM 681 C C . VAL A 1 88 ? 3.109 8.323 -1.900 1.00 92.25 88 VAL A C 1
ATOM 683 O O . VAL A 1 88 ? 3.446 7.922 -0.788 1.00 92.25 88 VAL A O 1
ATOM 686 N N . ARG A 1 89 ? 3.974 8.906 -2.741 1.00 91.69 89 ARG A N 1
ATOM 687 C CA . ARG A 1 89 ? 5.381 9.146 -2.384 1.00 91.69 89 ARG A CA 1
ATOM 688 C C . ARG A 1 89 ? 5.498 9.960 -1.098 1.00 91.69 89 ARG A C 1
ATOM 690 O O . ARG A 1 89 ? 6.199 9.535 -0.188 1.00 91.69 89 ARG A O 1
ATOM 697 N N . THR A 1 90 ? 4.799 11.091 -1.006 1.00 91.50 90 THR A N 1
ATOM 698 C CA . THR A 1 90 ? 4.847 11.966 0.175 1.00 91.50 90 THR A CA 1
ATOM 699 C C . THR A 1 90 ? 4.358 11.260 1.440 1.00 91.50 90 THR A C 1
ATOM 701 O O . THR A 1 90 ? 4.960 11.413 2.501 1.00 91.50 90 THR A O 1
ATOM 704 N N . TRP A 1 91 ? 3.292 10.462 1.354 1.00 91.94 91 TRP A N 1
ATOM 705 C CA . TRP A 1 91 ? 2.792 9.704 2.505 1.00 91.94 91 TRP A CA 1
ATOM 706 C C . TRP A 1 91 ? 3.771 8.620 2.955 1.00 91.94 91 TRP A C 1
ATOM 708 O O . TRP A 1 91 ? 4.013 8.479 4.152 1.00 91.94 91 TRP A O 1
ATOM 718 N N . LEU A 1 92 ? 4.360 7.891 2.004 1.00 91.06 92 LEU A N 1
ATOM 719 C CA . LEU A 1 92 ? 5.369 6.870 2.283 1.00 91.06 92 LEU A CA 1
ATOM 720 C C . LEU A 1 92 ? 6.642 7.477 2.886 1.00 91.06 92 LEU A C 1
ATOM 722 O O . LEU A 1 92 ? 7.204 6.912 3.818 1.00 91.06 92 LEU A O 1
ATOM 726 N N . GLU A 1 93 ? 7.071 8.639 2.399 1.00 90.38 93 GLU A N 1
ATOM 727 C CA . GLU A 1 93 ? 8.216 9.375 2.939 1.00 90.38 93 GLU A CA 1
ATOM 728 C C . GLU A 1 93 ? 7.965 9.824 4.384 1.00 90.38 93 GLU A C 1
ATOM 730 O O . GLU A 1 93 ? 8.799 9.591 5.259 1.00 90.38 93 GLU A O 1
ATOM 735 N N . GLY A 1 94 ? 6.777 10.366 4.672 1.00 87.00 94 GLY A N 1
ATOM 736 C CA . GLY A 1 94 ? 6.387 10.772 6.026 1.00 87.00 94 GLY A CA 1
ATOM 737 C C . GLY A 1 94 ? 6.284 9.618 7.032 1.00 87.00 94 GLY A C 1
ATOM 738 O O . GLY A 1 94 ? 6.241 9.860 8.237 1.00 87.00 94 GLY A O 1
ATOM 739 N N . GLN A 1 95 ? 6.249 8.370 6.558 1.00 86.88 95 GLN A N 1
ATOM 740 C CA . GLN A 1 95 ? 6.098 7.163 7.373 1.00 86.88 95 GLN A CA 1
ATOM 741 C C . GLN A 1 95 ? 7.206 6.134 7.110 1.00 86.88 95 GLN A C 1
ATOM 743 O O . GLN A 1 95 ? 7.042 4.958 7.424 1.00 86.88 95 GLN A O 1
ATOM 748 N N . VAL A 1 96 ? 8.354 6.560 6.572 1.00 86.56 96 VAL A N 1
ATOM 749 C CA . VAL A 1 96 ? 9.404 5.651 6.079 1.00 86.56 96 VAL A CA 1
ATOM 750 C C . VAL A 1 96 ? 9.915 4.663 7.143 1.00 86.56 96 VAL A C 1
ATOM 752 O O . VAL A 1 96 ? 10.226 3.519 6.816 1.00 86.56 96 VAL A O 1
ATOM 755 N N . HIS A 1 97 ? 9.931 5.066 8.417 1.00 85.31 97 HIS A N 1
ATOM 756 C CA . HIS A 1 97 ? 10.385 4.252 9.556 1.00 85.31 97 HIS A CA 1
ATOM 757 C C . HIS A 1 97 ? 9.251 3.509 10.285 1.00 85.31 97 HIS A C 1
ATOM 759 O O . HIS A 1 97 ? 9.485 2.856 11.302 1.00 85.31 97 HIS A O 1
ATOM 765 N N . VAL A 1 98 ? 8.004 3.648 9.831 1.00 83.81 98 VAL A N 1
ATOM 766 C CA . VAL A 1 98 ? 6.832 3.082 10.505 1.00 83.81 98 VAL A CA 1
ATOM 767 C C . VAL A 1 98 ? 6.544 1.696 9.937 1.00 83.81 98 VAL A C 1
ATOM 769 O O . VAL A 1 98 ? 6.425 1.523 8.728 1.00 83.81 98 VAL A O 1
ATOM 772 N N . GLN A 1 99 ? 6.381 0.699 10.811 1.00 85.56 99 GLN A N 1
ATOM 773 C CA . GLN A 1 99 ? 6.115 -0.691 10.424 1.00 85.56 99 GLN A CA 1
ATOM 774 C C . GLN A 1 99 ? 4.646 -0.920 10.013 1.00 85.56 99 GLN A C 1
ATOM 776 O O . GLN A 1 99 ? 3.922 -1.726 10.598 1.00 85.56 99 GLN A O 1
ATOM 781 N N . ASN A 1 100 ? 4.165 -0.176 9.020 1.00 87.06 100 ASN A N 1
ATOM 782 C CA . ASN A 1 100 ? 2.765 -0.178 8.590 1.00 87.06 100 ASN A CA 1
ATOM 783 C C . ASN A 1 100 ? 2.554 -0.713 7.164 1.00 87.06 100 ASN A C 1
ATOM 785 O O . ASN A 1 100 ? 1.435 -0.663 6.648 1.00 87.06 100 ASN A O 1
ATOM 789 N N . LEU A 1 101 ? 3.591 -1.268 6.531 1.00 92.69 101 LEU A N 1
ATOM 790 C CA . LEU A 1 101 ? 3.492 -1.851 5.196 1.00 92.69 101 LEU A CA 1
ATOM 791 C C . LEU A 1 101 ? 3.117 -3.329 5.274 1.00 92.69 101 LEU A C 1
ATOM 793 O O . LEU A 1 101 ? 3.950 -4.170 5.600 1.00 92.69 101 LEU A O 1
ATOM 797 N N . LEU A 1 102 ? 1.883 -3.678 4.926 1.00 94.19 102 LEU A N 1
ATOM 798 C CA . LEU A 1 102 ? 1.401 -5.055 4.868 1.00 94.19 102 LEU A CA 1
ATOM 799 C C . LEU A 1 102 ? 1.952 -5.789 3.643 1.00 94.19 102 LEU A C 1
ATOM 801 O O . LEU A 1 102 ? 1.610 -5.454 2.509 1.00 94.19 102 LEU A O 1
ATOM 805 N N . HIS A 1 103 ? 2.761 -6.829 3.851 1.00 93.38 103 HIS A N 1
ATOM 806 C CA . HIS A 1 103 ? 3.346 -7.595 2.747 1.00 93.38 103 HIS A CA 1
ATOM 807 C C . HIS A 1 103 ? 2.319 -8.480 2.030 1.00 93.38 103 HIS A C 1
ATOM 809 O O . HIS A 1 103 ? 1.687 -9.371 2.621 1.00 93.38 103 HIS A O 1
ATOM 815 N N . LEU A 1 104 ? 2.188 -8.267 0.719 1.00 92.75 104 LEU A N 1
ATOM 816 C CA . LEU A 1 104 ? 1.278 -9.024 -0.142 1.00 92.75 104 LEU A CA 1
ATOM 817 C C . LEU A 1 104 ? 1.993 -10.146 -0.896 1.00 92.75 104 LEU A C 1
ATOM 819 O O . LEU A 1 104 ? 1.403 -11.203 -1.113 1.00 92.75 104 LEU A O 1
ATOM 823 N N . GLY A 1 105 ? 3.256 -9.948 -1.270 1.00 91.25 105 GLY A N 1
ATOM 824 C CA . GLY A 1 105 ? 4.039 -10.962 -1.970 1.00 91.25 105 GLY A CA 1
ATOM 825 C C . GLY A 1 105 ? 5.324 -10.425 -2.588 1.00 91.25 105 GLY A C 1
ATOM 826 O O . GLY A 1 105 ? 5.558 -9.217 -2.637 1.00 91.25 105 GLY A O 1
ATOM 827 N N . SER A 1 106 ? 6.151 -11.345 -3.074 1.00 90.19 106 SER A N 1
ATOM 828 C CA . SER A 1 106 ? 7.450 -11.056 -3.684 1.00 90.19 106 SER A CA 1
ATOM 829 C C . SER A 1 106 ? 7.558 -11.762 -5.038 1.00 90.19 106 SER A C 1
ATOM 831 O O . SER A 1 106 ? 7.084 -12.887 -5.200 1.00 90.19 106 SER A O 1
ATOM 833 N N . ARG A 1 107 ? 8.186 -11.118 -6.022 1.00 88.50 107 ARG A N 1
ATOM 834 C CA . ARG A 1 107 ? 8.501 -11.699 -7.331 1.00 88.50 107 ARG A CA 1
ATOM 835 C C . ARG A 1 107 ? 9.855 -11.184 -7.806 1.00 88.50 107 ARG A C 1
ATOM 837 O O . ARG A 1 107 ? 9.973 -10.018 -8.163 1.00 88.50 107 ARG A O 1
ATOM 844 N N . ARG A 1 108 ? 10.850 -12.075 -7.895 1.00 86.75 108 ARG A N 1
ATOM 845 C CA . ARG A 1 108 ? 12.238 -11.721 -8.252 1.00 86.75 108 ARG A CA 1
ATOM 846 C C . ARG A 1 108 ? 12.746 -10.581 -7.352 1.00 86.75 108 ARG A C 1
ATOM 848 O O . ARG A 1 108 ? 12.820 -10.769 -6.148 1.00 86.75 108 ARG A O 1
ATOM 855 N N . ASN A 1 109 ? 13.006 -9.417 -7.942 1.00 87.00 109 ASN A N 1
ATOM 856 C CA . ASN A 1 109 ? 13.522 -8.211 -7.299 1.00 87.00 109 ASN A CA 1
ATOM 857 C C . ASN A 1 109 ? 12.405 -7.224 -6.925 1.00 87.00 109 ASN A C 1
ATOM 859 O O . ASN A 1 109 ? 12.644 -6.029 -6.788 1.00 87.00 109 ASN A O 1
ATOM 863 N N . SER A 1 110 ? 11.158 -7.685 -6.857 1.00 89.56 110 SER A N 1
ATOM 864 C CA . SER A 1 110 ? 10.004 -6.828 -6.608 1.00 89.56 110 SER A CA 1
ATOM 865 C C . SER A 1 110 ? 9.183 -7.325 -5.435 1.00 89.56 110 SER A C 1
ATOM 867 O O . SER A 1 110 ? 8.884 -8.514 -5.333 1.00 89.56 110 SER A O 1
ATOM 869 N N . HIS A 1 111 ? 8.768 -6.401 -4.582 1.00 91.44 111 HIS A N 1
ATOM 870 C CA . HIS A 1 111 ? 7.985 -6.683 -3.389 1.00 91.44 111 HIS A CA 1
ATOM 871 C C . HIS A 1 111 ? 6.740 -5.806 -3.383 1.00 91.44 111 HIS A C 1
ATOM 873 O O . HIS A 1 111 ? 6.823 -4.606 -3.621 1.00 91.44 111 HIS A O 1
ATOM 879 N N . THR A 1 112 ? 5.581 -6.413 -3.152 1.00 94.06 112 THR A N 1
ATOM 880 C CA . THR A 1 112 ? 4.291 -5.720 -3.186 1.00 94.06 112 THR A CA 1
ATOM 881 C C . THR A 1 112 ? 3.740 -5.574 -1.780 1.00 94.06 112 THR A C 1
ATOM 883 O O . THR A 1 112 ? 3.680 -6.553 -1.027 1.00 94.06 112 THR A O 1
ATOM 886 N N . TYR A 1 113 ? 3.304 -4.363 -1.456 1.00 95.31 113 TYR A N 1
ATOM 887 C CA . TYR A 1 113 ? 2.808 -3.978 -0.144 1.00 95.31 113 TYR A CA 1
ATOM 888 C C . TYR A 1 113 ? 1.478 -3.240 -0.254 1.00 95.31 113 TYR A C 1
ATOM 890 O O . TYR A 1 113 ? 1.162 -2.651 -1.288 1.00 95.31 113 TYR A O 1
ATOM 898 N N . ALA A 1 114 ? 0.722 -3.265 0.840 1.00 95.81 114 ALA A N 1
ATOM 899 C CA . ALA A 1 114 ? -0.404 -2.375 1.065 1.00 95.81 114 ALA A CA 1
ATOM 900 C C . ALA A 1 114 ? -0.173 -1.538 2.327 1.00 95.81 114 ALA A C 1
ATOM 902 O O . ALA A 1 114 ? 0.357 -2.042 3.313 1.00 95.81 114 ALA A O 1
ATOM 903 N N . PHE A 1 115 ? -0.608 -0.285 2.323 1.00 94.75 115 PHE A N 1
ATOM 904 C CA . PHE A 1 115 ? -0.546 0.605 3.484 1.00 94.75 115 PHE A CA 1
ATOM 905 C C . PHE A 1 115 ? -1.874 1.338 3.644 1.00 94.75 115 PHE A C 1
ATOM 907 O O . PHE A 1 115 ? -2.584 1.541 2.659 1.00 94.75 115 PHE A O 1
ATOM 914 N N . LEU A 1 116 ? -2.229 1.713 4.872 1.00 93.19 116 LEU A N 1
ATOM 915 C CA . LEU A 1 116 ? -3.427 2.513 5.125 1.00 93.19 116 LEU A CA 1
ATOM 916 C C . LEU A 1 116 ? -3.198 3.946 4.644 1.00 93.19 116 LEU A C 1
ATOM 918 O O . LEU A 1 116 ? -2.208 4.573 5.019 1.00 93.19 116 LEU A O 1
ATOM 922 N N . LEU A 1 117 ? -4.132 4.482 3.860 1.00 91.75 117 LEU A N 1
ATOM 923 C CA . LEU A 1 117 ? -4.113 5.902 3.521 1.00 91.75 117 LEU A CA 1
ATOM 924 C C . LEU A 1 117 ? -4.330 6.739 4.795 1.00 91.75 117 LEU A C 1
ATOM 926 O O . LEU A 1 117 ? -5.029 6.301 5.725 1.00 91.75 117 LEU A O 1
ATOM 930 N N . PRO A 1 118 ? -3.739 7.942 4.859 1.00 89.38 118 PRO A N 1
ATOM 931 C CA . PRO A 1 118 ? -3.998 8.859 5.955 1.00 89.38 118 PRO A CA 1
ATOM 932 C C . PRO A 1 118 ? -5.423 9.423 5.853 1.00 89.38 118 PRO A C 1
ATOM 934 O O . PRO A 1 118 ? -5.999 9.515 4.770 1.00 89.38 118 PRO A O 1
ATOM 937 N N . GLU A 1 119 ? -6.000 9.828 6.983 1.00 85.00 119 GLU A N 1
ATOM 938 C CA . GLU A 1 119 ? -7.335 10.441 7.034 1.00 85.00 119 GLU A CA 1
ATOM 939 C C . GLU A 1 119 ? -7.279 11.938 6.693 1.00 85.00 119 GLU A C 1
ATOM 941 O O . GLU A 1 119 ? -7.674 12.790 7.486 1.00 85.00 119 GLU A O 1
ATOM 946 N N . THR A 1 120 ? -6.751 12.277 5.514 1.00 85.75 120 THR A N 1
ATOM 947 C CA . THR A 1 120 ? -6.704 13.668 5.042 1.00 85.75 120 THR A CA 1
ATOM 948 C C . THR A 1 120 ? -7.752 13.936 3.961 1.00 85.75 120 THR A C 1
ATOM 950 O O . THR A 1 120 ? -8.117 13.021 3.213 1.00 85.75 120 THR A O 1
ATOM 953 N N . PRO A 1 121 ? -8.227 15.189 3.820 1.00 84.31 121 PRO A N 1
ATOM 954 C CA . PRO A 1 121 ? -9.129 15.567 2.733 1.00 84.31 121 PRO A CA 1
ATOM 955 C C . PRO A 1 121 ? -8.562 15.260 1.341 1.00 84.31 121 PRO A C 1
ATOM 957 O O . PRO A 1 121 ? -9.315 14.987 0.413 1.00 84.31 121 PRO A O 1
ATOM 960 N N . GLU A 1 122 ? -7.242 15.313 1.165 1.00 85.06 122 GLU A N 1
ATOM 961 C CA . GLU A 1 122 ? -6.555 14.967 -0.087 1.00 85.06 122 GLU A CA 1
ATOM 962 C C . GLU A 1 122 ? -6.692 13.474 -0.377 1.00 85.06 122 GLU A C 1
ATOM 964 O O . GLU A 1 122 ? -7.125 13.097 -1.463 1.00 85.06 122 GLU A O 1
ATOM 969 N N . ALA A 1 123 ? -6.384 12.626 0.609 1.00 84.56 123 ALA A N 1
ATOM 970 C CA . ALA A 1 123 ? -6.501 11.180 0.478 1.00 84.56 123 ALA A CA 1
ATOM 971 C C . ALA A 1 123 ? -7.945 10.753 0.206 1.00 84.56 123 ALA A C 1
ATOM 973 O O . ALA A 1 123 ? -8.179 9.873 -0.613 1.00 84.56 123 ALA A O 1
ATOM 974 N N . GLN A 1 124 ? -8.919 11.399 0.852 1.00 81.38 124 GLN A N 1
ATOM 975 C CA . GLN A 1 124 ? -10.336 11.134 0.610 1.00 81.38 124 GLN A CA 1
ATOM 976 C C . GLN A 1 124 ? -10.770 11.543 -0.798 1.00 81.38 124 GLN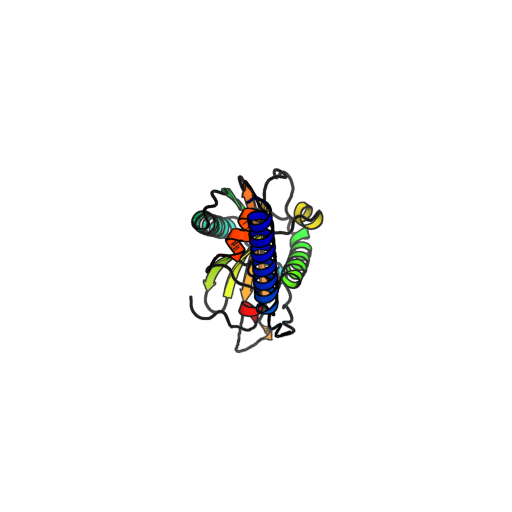 A C 1
ATOM 978 O O . GLN A 1 124 ? -11.502 10.787 -1.426 1.00 81.38 124 GLN A O 1
ATOM 983 N N . ARG A 1 125 ? -10.312 12.694 -1.307 1.00 83.44 125 ARG A N 1
ATOM 984 C CA . ARG A 1 125 ? -10.647 13.166 -2.660 1.00 83.44 125 ARG A CA 1
ATOM 985 C C . ARG A 1 125 ? -10.107 12.244 -3.750 1.00 83.44 125 ARG A C 1
ATOM 987 O O . ARG A 1 125 ? -10.858 11.893 -4.646 1.00 83.44 125 ARG A O 1
ATOM 994 N N . LEU A 1 126 ? -8.854 11.802 -3.625 1.00 80.50 126 LEU A N 1
ATOM 995 C CA . LEU A 1 126 ? -8.164 10.994 -4.644 1.00 80.50 126 LEU A CA 1
ATOM 996 C C . LEU A 1 126 ? -8.800 9.628 -4.921 1.00 80.50 126 LEU A C 1
ATOM 998 O O . LEU A 1 126 ? -8.540 9.032 -5.959 1.00 80.50 126 LEU A O 1
ATOM 1002 N N . VAL A 1 127 ? -9.569 9.089 -3.974 1.00 77.06 127 VAL A N 1
ATOM 1003 C CA . VAL A 1 127 ? -10.155 7.744 -4.098 1.00 77.06 127 VAL A CA 1
ATOM 1004 C C . VAL A 1 127 ? -11.649 7.718 -3.764 1.00 77.06 127 VAL A C 1
ATOM 1006 O O . VAL A 1 127 ? -12.216 6.649 -3.543 1.00 77.06 127 VAL A O 1
ATOM 1009 N N . GLY A 1 128 ? -12.287 8.886 -3.637 1.00 60.62 128 GLY A N 1
ATOM 1010 C CA . GLY A 1 128 ? -13.586 9.026 -2.982 1.00 60.62 128 GLY A CA 1
ATOM 1011 C C . GLY A 1 128 ? -14.619 9.801 -3.783 1.00 60.62 128 GLY A C 1
ATOM 1012 O O . GLY A 1 128 ? -14.969 10.923 -3.426 1.00 60.62 128 GLY A O 1
ATOM 1013 N N . GLY A 1 129 ? -15.223 9.120 -4.755 1.00 53.28 129 GLY A N 1
ATOM 1014 C CA . GLY A 1 129 ? -16.649 9.266 -5.038 1.00 53.28 129 GLY A CA 1
ATOM 1015 C C . GLY A 1 129 ? -17.423 8.102 -4.403 1.00 53.28 129 GLY A C 1
ATOM 1016 O O . GLY A 1 129 ? -17.147 6.949 -4.712 1.00 53.28 129 GLY A O 1
ATOM 1017 N N . GLY A 1 130 ? -18.388 8.378 -3.515 1.00 55.06 130 GLY A N 1
ATOM 1018 C CA . GLY A 1 130 ? -19.431 7.409 -3.122 1.00 55.06 130 GLY A CA 1
ATOM 1019 C C . GLY A 1 130 ? -19.134 6.399 -1.999 1.00 55.06 130 GLY A C 1
ATOM 1020 O O . GLY A 1 130 ? -19.978 5.545 -1.745 1.00 55.06 130 GLY A O 1
ATOM 1021 N N . MET A 1 131 ? -17.995 6.481 -1.304 1.00 62.25 131 MET A N 1
ATOM 1022 C CA . MET A 1 131 ? -17.691 5.598 -0.162 1.00 62.25 131 MET A CA 1
ATOM 1023 C C . MET A 1 131 ? -18.246 6.125 1.170 1.00 62.25 131 MET A C 1
ATOM 1025 O O . MET A 1 131 ? -18.204 7.329 1.425 1.00 62.25 131 MET A O 1
ATOM 1029 N N . ASP A 1 132 ? -18.671 5.213 2.053 1.00 65.62 132 ASP A N 1
ATOM 1030 C CA . ASP A 1 132 ? -19.040 5.523 3.441 1.00 65.62 132 ASP A CA 1
ATOM 1031 C C . ASP A 1 132 ? -17.846 6.194 4.162 1.00 65.62 132 ASP A C 1
ATOM 1033 O O . ASP A 1 132 ? -16.733 5.652 4.114 1.00 65.62 132 ASP A O 1
ATOM 1037 N N . PRO A 1 133 ? -18.032 7.355 4.823 1.00 64.31 133 PRO A N 1
ATOM 1038 C CA . PRO A 1 133 ? -17.007 8.007 5.639 1.00 64.31 133 PRO A CA 1
ATOM 1039 C C . PRO A 1 133 ? -16.339 7.100 6.682 1.00 64.31 133 PRO A C 1
ATOM 1041 O O . PRO A 1 133 ? -15.189 7.350 7.035 1.00 64.31 133 PRO A O 1
ATOM 1044 N N . ALA A 1 134 ? -17.018 6.048 7.148 1.00 65.62 134 ALA A N 1
ATOM 1045 C CA . ALA A 1 134 ? -16.474 5.059 8.079 1.00 65.62 134 ALA A CA 1
ATOM 1046 C C . ALA A 1 134 ? -15.545 4.017 7.418 1.00 65.62 134 ALA A C 1
ATOM 1048 O O . ALA A 1 134 ? -14.963 3.177 8.104 1.00 65.62 134 ALA A O 1
ATOM 1049 N N . SER A 1 135 ? -15.392 4.046 6.092 1.00 76.12 135 SER A N 1
ATOM 1050 C CA . SER A 1 135 ? -14.547 3.107 5.346 1.00 76.12 135 SER A CA 1
ATOM 1051 C C . SER A 1 135 ? -13.081 3.530 5.387 1.00 76.12 135 SER A C 1
ATOM 1053 O O . SER A 1 135 ? -12.732 4.659 5.021 1.00 76.12 135 SER A O 1
ATOM 1055 N N . ALA A 1 136 ? -12.194 2.602 5.744 1.00 86.88 136 ALA A N 1
ATOM 1056 C CA . ALA A 1 136 ? -10.759 2.811 5.586 1.00 86.88 136 ALA A CA 1
ATOM 1057 C C . ALA A 1 136 ? -10.337 2.572 4.125 1.00 86.88 136 ALA A C 1
ATOM 1059 O O . ALA A 1 136 ? -11.067 1.990 3.322 1.00 86.88 136 ALA A O 1
ATOM 1060 N N . ARG A 1 137 ? -9.148 3.050 3.757 1.00 91.06 137 ARG A N 1
ATOM 1061 C CA . ARG A 1 137 ? -8.599 2.945 2.397 1.00 91.06 137 ARG A CA 1
ATOM 1062 C C . ARG A 1 137 ? -7.168 2.449 2.465 1.00 91.06 137 ARG A C 1
ATOM 1064 O O . ARG A 1 137 ? -6.437 2.819 3.385 1.00 91.06 137 ARG A O 1
ATOM 1071 N N . MET A 1 138 ? -6.761 1.649 1.488 1.00 93.88 138 MET A N 1
ATOM 1072 C CA . MET A 1 138 ? -5.379 1.203 1.347 1.00 93.88 138 MET A CA 1
ATOM 1073 C C . MET A 1 138 ? -4.811 1.532 -0.026 1.00 93.88 138 MET A C 1
ATOM 1075 O O . MET A 1 138 ? -5.499 1.432 -1.036 1.00 93.88 138 MET A O 1
ATOM 1079 N N . GLY A 1 139 ? -3.537 1.901 -0.053 1.00 94.94 139 GLY A N 1
ATOM 1080 C CA . GLY A 1 139 ? -2.755 2.048 -1.270 1.00 94.94 139 GLY A CA 1
ATOM 1081 C C . GLY A 1 139 ? -1.951 0.780 -1.476 1.00 94.94 139 GLY A C 1
ATOM 1082 O O . GLY A 1 139 ? -1.393 0.244 -0.519 1.00 94.94 139 GLY A O 1
ATOM 1083 N N . VAL A 1 140 ? -1.899 0.290 -2.709 1.00 96.38 140 VAL A N 1
ATOM 1084 C CA . VAL A 1 140 ? -1.095 -0.871 -3.089 1.00 96.38 140 VAL A CA 1
ATOM 1085 C C . VAL A 1 140 ? 0.043 -0.392 -3.971 1.00 96.38 140 VAL A C 1
ATOM 1087 O O . VAL A 1 140 ? -0.181 0.268 -4.984 1.00 96.38 140 VAL A O 1
ATOM 1090 N N . PHE A 1 141 ? 1.270 -0.752 -3.613 1.00 95.50 141 PHE A N 1
ATOM 1091 C CA . PHE A 1 141 ? 2.451 -0.404 -4.393 1.00 95.50 141 PHE A CA 1
ATOM 1092 C C . PHE A 1 141 ? 3.439 -1.560 -4.455 1.00 95.50 141 PHE A C 1
ATOM 1094 O O . PHE A 1 141 ? 3.457 -2.451 -3.600 1.00 95.50 141 PHE A O 1
ATOM 1101 N N . THR A 1 142 ? 4.269 -1.539 -5.486 1.00 94.12 142 THR A N 1
ATOM 1102 C CA . THR A 1 142 ? 5.375 -2.466 -5.670 1.00 94.12 142 THR A CA 1
ATOM 1103 C C . THR A 1 142 ? 6.679 -1.694 -5.624 1.00 94.12 142 THR A C 1
ATOM 1105 O O . THR A 1 142 ? 6.847 -0.704 -6.328 1.00 94.12 142 THR A O 1
ATOM 1108 N N . VAL A 1 143 ? 7.618 -2.168 -4.817 1.00 91.81 143 VAL A N 1
ATOM 1109 C CA . VAL A 1 143 ? 8.999 -1.686 -4.823 1.00 91.81 143 VAL A CA 1
ATOM 1110 C C . VAL A 1 143 ? 9.821 -2.634 -5.675 1.00 91.81 143 VAL A C 1
ATOM 1112 O O . VAL A 1 143 ? 9.821 -3.839 -5.418 1.00 91.81 143 VAL A O 1
ATOM 1115 N N . HIS A 1 144 ? 10.500 -2.104 -6.686 1.00 90.38 144 HIS A N 1
ATOM 1116 C CA . HIS A 1 144 ? 11.527 -2.810 -7.444 1.00 90.38 144 HIS A CA 1
ATOM 1117 C C . HIS A 1 144 ? 12.898 -2.414 -6.896 1.00 90.38 144 HIS A C 1
ATOM 1119 O O . HIS A 1 144 ? 13.172 -1.224 -6.780 1.00 90.38 144 HIS A O 1
ATOM 1125 N N . LEU A 1 145 ? 13.725 -3.400 -6.542 1.00 84.94 145 LEU A N 1
ATOM 1126 C CA . LEU A 1 145 ? 15.068 -3.205 -5.995 1.00 84.94 145 LEU A CA 1
ATOM 1127 C C . LEU A 1 145 ? 16.089 -3.996 -6.817 1.00 84.94 145 LEU A C 1
ATOM 1129 O O . LEU A 1 145 ? 16.280 -5.196 -6.596 1.00 84.94 145 LEU A O 1
ATOM 1133 N N . ASP A 1 146 ? 16.763 -3.337 -7.752 1.00 80.62 146 ASP A N 1
ATOM 1134 C CA . ASP A 1 146 ? 17.875 -3.907 -8.504 1.00 80.62 146 ASP A CA 1
ATOM 1135 C C . ASP A 1 146 ? 19.214 -3.529 -7.857 1.00 80.62 146 ASP A C 1
ATOM 1137 O O . ASP A 1 146 ? 19.836 -2.503 -8.135 1.00 80.62 146 ASP A O 1
ATOM 1141 N N . ARG A 1 147 ? 19.716 -4.438 -7.014 1.00 72.31 147 ARG A N 1
ATOM 1142 C CA . ARG A 1 147 ? 21.001 -4.265 -6.319 1.00 72.31 147 ARG A CA 1
ATOM 1143 C C . ARG A 1 147 ? 22.201 -4.148 -7.264 1.00 72.31 147 ARG A C 1
ATOM 1145 O O . ARG A 1 147 ? 23.240 -3.654 -6.830 1.00 72.31 147 ARG A O 1
ATOM 1152 N N . GLY A 1 148 ? 22.084 -4.620 -8.508 1.00 71.69 148 GLY A N 1
ATOM 1153 C CA . GLY A 1 148 ? 23.130 -4.509 -9.524 1.00 71.69 148 GLY A CA 1
ATOM 1154 C C . GLY A 1 148 ? 23.123 -3.163 -10.248 1.00 71.69 148 GLY A C 1
ATOM 1155 O O . GLY A 1 148 ? 24.176 -2.713 -10.696 1.00 71.69 148 GLY A O 1
ATOM 1156 N N . ASN A 1 149 ? 21.966 -2.500 -10.325 1.00 75.12 149 ASN A N 1
ATOM 1157 C CA . ASN A 1 149 ? 21.812 -1.198 -10.959 1.00 75.12 149 ASN A CA 1
ATOM 1158 C C . ASN A 1 149 ? 20.709 -0.365 -10.284 1.00 75.12 149 ASN A C 1
ATOM 1160 O O . ASN A 1 149 ? 19.547 -0.398 -10.687 1.00 75.12 149 ASN A O 1
ATOM 1164 N N . ARG A 1 150 ? 21.109 0.469 -9.316 1.00 72.50 150 ARG A N 1
ATOM 1165 C CA . ARG A 1 150 ? 20.196 1.346 -8.560 1.00 72.50 150 ARG A CA 1
ATOM 1166 C C . ARG A 1 150 ? 19.399 2.332 -9.420 1.00 72.50 150 ARG A C 1
ATOM 1168 O O . ARG A 1 150 ? 18.409 2.870 -8.946 1.00 72.50 150 ARG A O 1
ATOM 1175 N N . ALA A 1 151 ? 19.791 2.573 -10.674 1.00 71.38 151 ALA A N 1
ATOM 1176 C CA . ALA A 1 151 ? 19.000 3.391 -11.595 1.00 71.38 151 ALA A CA 1
ATOM 1177 C C . ALA A 1 151 ? 17.642 2.754 -11.958 1.00 71.38 151 ALA A C 1
ATOM 1179 O O . ALA A 1 151 ? 16.785 3.434 -12.515 1.00 71.38 151 ALA A O 1
ATOM 1180 N N . HIS A 1 152 ? 17.447 1.464 -11.663 1.00 73.75 152 HIS A N 1
ATOM 1181 C CA . HIS A 1 152 ? 16.182 0.752 -11.853 1.00 73.75 152 HIS A CA 1
ATOM 1182 C C . HIS A 1 152 ? 15.381 0.565 -10.559 1.00 73.75 152 HIS A C 1
ATOM 1184 O O . HIS A 1 152 ? 14.297 -0.024 -10.604 1.00 73.75 152 HIS A O 1
ATOM 1190 N N . ASP A 1 153 ? 15.877 1.068 -9.423 1.00 83.94 153 ASP A N 1
ATOM 1191 C CA . ASP A 1 153 ? 15.103 1.088 -8.186 1.00 83.94 153 ASP A CA 1
ATOM 1192 C C . ASP A 1 153 ? 13.914 2.038 -8.355 1.00 83.94 153 ASP A C 1
ATOM 1194 O O . ASP A 1 153 ? 14.061 3.168 -8.822 1.00 83.94 153 ASP A O 1
ATOM 1198 N N . GLY A 1 154 ? 12.718 1.586 -7.985 1.00 88.25 154 GLY A N 1
ATOM 1199 C CA . GLY A 1 154 ? 11.509 2.363 -8.231 1.00 88.25 154 GLY A CA 1
ATOM 1200 C C . GLY A 1 154 ? 10.317 1.902 -7.415 1.00 88.25 154 GLY A C 1
ATOM 1201 O O . GLY A 1 154 ? 10.204 0.728 -7.045 1.00 88.25 154 GLY A O 1
ATOM 1202 N N . ILE A 1 155 ? 9.412 2.840 -7.148 1.00 90.69 155 ILE A N 1
ATOM 1203 C CA . ILE A 1 155 ? 8.118 2.572 -6.523 1.00 90.69 155 ILE A CA 1
ATOM 1204 C C . ILE A 1 155 ? 7.052 2.682 -7.602 1.00 90.69 155 ILE A C 1
ATOM 1206 O O . ILE A 1 155 ? 6.974 3.679 -8.308 1.00 90.69 155 ILE A O 1
ATOM 1210 N N . TYR A 1 156 ? 6.219 1.660 -7.723 1.00 93.81 156 TYR A N 1
ATOM 1211 C CA . TYR A 1 156 ? 5.152 1.576 -8.711 1.00 93.81 156 TYR A CA 1
ATOM 1212 C C . TYR A 1 156 ? 3.823 1.525 -7.970 1.00 93.81 156 TYR A C 1
ATOM 1214 O O . TYR A 1 156 ? 3.572 0.585 -7.214 1.00 93.81 156 TYR A O 1
ATOM 1222 N N . VAL A 1 157 ? 2.984 2.546 -8.140 1.00 94.56 157 VAL A N 1
ATOM 1223 C CA . VAL A 1 157 ? 1.667 2.596 -7.491 1.00 94.56 157 VAL A CA 1
ATOM 1224 C C . VAL A 1 157 ? 0.688 1.771 -8.312 1.00 94.56 157 VAL A C 1
ATOM 1226 O O . VAL A 1 157 ? 0.325 2.179 -9.409 1.00 94.56 157 VAL A O 1
ATOM 1229 N N . ASN A 1 158 ? 0.277 0.621 -7.774 1.00 94.44 158 ASN A N 1
ATOM 1230 C CA . ASN A 1 158 ? -0.577 -0.345 -8.468 1.00 94.44 158 ASN A CA 1
ATOM 1231 C C . ASN A 1 158 ? -2.050 0.072 -8.469 1.00 94.44 158 ASN A C 1
ATOM 1233 O O . ASN A 1 158 ? -2.774 -0.229 -9.412 1.00 94.44 158 ASN A O 1
ATOM 1237 N N . GLY A 1 159 ? -2.517 0.706 -7.395 1.00 94.56 159 GLY A N 1
ATOM 1238 C CA . GLY A 1 159 ? -3.914 1.100 -7.251 1.00 94.56 159 GLY A CA 1
ATOM 1239 C C . GLY A 1 159 ? -4.337 1.261 -5.799 1.00 94.56 159 GLY A C 1
ATOM 1240 O O . GLY A 1 159 ? -3.517 1.185 -4.880 1.00 94.56 159 GLY A O 1
ATOM 1241 N N . PHE A 1 160 ? -5.635 1.467 -5.602 1.00 94.25 160 PHE A N 1
ATOM 1242 C CA . PHE A 1 160 ? -6.233 1.718 -4.296 1.00 94.25 160 PHE A CA 1
ATOM 1243 C C . PHE A 1 160 ? -7.318 0.694 -3.981 1.00 94.25 160 PHE A C 1
ATOM 1245 O O . PHE A 1 160 ? -7.967 0.159 -4.875 1.00 94.25 160 PHE A O 1
ATOM 1252 N N . LEU A 1 161 ? -7.508 0.416 -2.697 1.00 93.81 161 LEU A N 1
ATOM 1253 C CA . LEU A 1 161 ? -8.491 -0.531 -2.193 1.00 93.81 161 LEU A CA 1
ATOM 1254 C C . LEU A 1 161 ? -9.361 0.135 -1.129 1.00 93.81 161 LEU A C 1
ATOM 1256 O O . LEU A 1 161 ? -8.857 0.852 -0.259 1.00 93.81 161 LEU A O 1
ATOM 1260 N N . GLY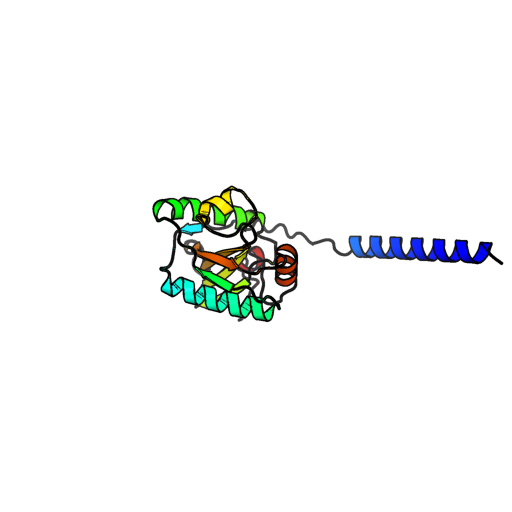 A 1 162 ? -10.658 -0.142 -1.178 1.00 92.06 162 GLY A N 1
ATOM 1261 C CA . GLY A 1 162 ? -11.615 0.211 -0.142 1.00 92.06 162 GLY A CA 1
ATOM 1262 C C . GLY A 1 162 ? -11.668 -0.886 0.912 1.00 92.06 162 GLY A C 1
ATOM 1263 O O . GLY A 1 162 ? -11.576 -2.072 0.586 1.00 92.06 162 GLY A O 1
ATOM 1264 N N . LEU A 1 163 ? -11.797 -0.483 2.174 1.00 91.56 163 LEU A N 1
ATOM 1265 C CA . LEU A 1 163 ? -12.024 -1.366 3.310 1.00 91.56 163 LEU A CA 1
ATOM 1266 C C . LEU A 1 163 ? -13.352 -1.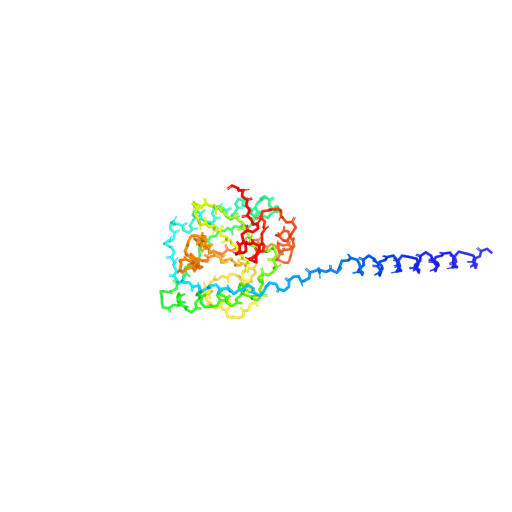004 3.972 1.00 91.56 163 LEU A C 1
ATOM 1268 O O . LEU A 1 163 ? -13.471 0.014 4.657 1.00 91.56 163 LEU A O 1
ATOM 1272 N N . GLU A 1 164 ? -14.337 -1.872 3.810 1.00 88.75 164 GLU A N 1
ATOM 1273 C CA . GLU A 1 164 ? -15.627 -1.760 4.480 1.00 88.75 164 GLU A CA 1
ATOM 1274 C C . GLU A 1 164 ? -15.667 -2.596 5.754 1.00 88.75 164 GLU A C 1
ATOM 1276 O O . GLU A 1 164 ? -14.999 -3.625 5.864 1.00 88.75 164 GLU A O 1
ATOM 1281 N N . ARG A 1 165 ? -16.518 -2.183 6.702 1.00 83.88 165 ARG A N 1
ATOM 1282 C CA . ARG A 1 165 ? -16.720 -2.854 8.001 1.00 83.88 165 ARG A CA 1
ATOM 1283 C C . ARG A 1 165 ? -15.480 -2.879 8.901 1.00 83.88 165 ARG A C 1
ATOM 1285 O O . ARG A 1 165 ? -15.419 -3.681 9.833 1.00 83.88 165 ARG A O 1
ATOM 1292 N N . VAL A 1 166 ? -14.526 -1.981 8.665 1.00 82.44 166 VAL A N 1
ATOM 1293 C CA . VAL A 1 166 ? -13.453 -1.704 9.623 1.00 82.44 166 VAL A CA 1
ATOM 1294 C C . VAL A 1 166 ? -14.084 -0.986 10.812 1.00 82.44 166 VAL A C 1
ATOM 1296 O O . VAL A 1 166 ? -14.459 0.174 10.715 1.00 82.44 166 VAL A O 1
ATOM 1299 N N . GLN A 1 167 ? -14.256 -1.700 11.924 1.00 70.75 167 GLN A N 1
ATOM 1300 C CA . GLN A 1 167 ? -14.923 -1.155 13.115 1.00 70.75 167 GLN A CA 1
ATOM 1301 C C . GLN A 1 167 ? -14.106 -0.043 13.785 1.00 70.75 167 GLN A C 1
ATOM 1303 O O . GLN A 1 167 ? -14.676 0.897 14.329 1.00 70.75 167 GLN A O 1
ATOM 1308 N N . ASP A 1 168 ? -12.777 -0.173 13.758 1.00 84.06 168 ASP A N 1
ATOM 1309 C CA . ASP A 1 168 ? -11.839 0.773 14.357 1.00 84.06 168 ASP A CA 1
ATOM 1310 C C . ASP A 1 168 ? -10.527 0.775 13.557 1.00 84.06 168 ASP A C 1
ATOM 1312 O O . ASP A 1 168 ? -9.758 -0.196 13.575 1.00 84.06 168 ASP A O 1
ATOM 1316 N N . ARG A 1 169 ? -10.283 1.880 12.839 1.00 85.69 169 ARG A N 1
ATOM 1317 C CA . ARG A 1 169 ? -9.074 2.090 12.032 1.00 85.69 169 ARG A CA 1
ATOM 1318 C C . ARG A 1 169 ? -7.815 2.136 12.899 1.00 85.69 169 ARG A C 1
ATOM 1320 O O . ARG A 1 169 ? -6.798 1.574 12.503 1.00 85.69 169 ARG A O 1
ATOM 1327 N N . ASN A 1 170 ? -7.875 2.753 14.077 1.00 86.25 170 ASN A N 1
ATOM 1328 C CA . ASN A 1 170 ? -6.726 2.853 14.979 1.00 86.25 170 ASN A CA 1
ATOM 1329 C C . ASN A 1 170 ? -6.357 1.475 15.524 1.00 86.25 170 ASN A C 1
ATOM 1331 O O . ASN A 1 170 ? -5.182 1.112 15.581 1.00 86.25 170 ASN A O 1
ATOM 1335 N N . ALA A 1 171 ? -7.359 0.665 15.867 1.00 87.62 171 ALA A N 1
ATOM 1336 C CA . ALA A 1 171 ? -7.122 -0.713 16.267 1.00 87.62 171 ALA A CA 1
ATOM 1337 C C . ALA A 1 171 ? -6.510 -1.535 15.120 1.00 87.62 171 ALA A C 1
ATOM 1339 O O . ALA A 1 171 ? -5.612 -2.339 15.366 1.00 87.62 171 ALA A O 1
ATOM 1340 N N . LEU A 1 172 ? -6.955 -1.334 13.874 1.00 88.75 172 LEU A N 1
ATOM 1341 C CA . LEU A 1 172 ? -6.338 -1.968 12.705 1.00 88.75 172 LEU A CA 1
ATOM 1342 C C . LEU A 1 172 ? -4.876 -1.538 12.532 1.00 88.75 172 LEU A C 1
ATOM 1344 O O . LEU A 1 172 ? -4.010 -2.396 12.371 1.00 88.75 172 LEU A O 1
ATOM 1348 N N . GLU A 1 173 ? -4.588 -0.242 12.624 1.00 89.00 173 GLU A N 1
ATOM 1349 C CA . GLU A 1 173 ? -3.228 0.295 12.543 1.00 89.00 173 GLU A CA 1
ATOM 1350 C C . GLU A 1 173 ? -2.321 -0.305 13.626 1.00 89.00 173 GLU A C 1
ATOM 1352 O O . GLU A 1 173 ? -1.246 -0.814 13.318 1.00 89.00 173 GLU A O 1
ATOM 1357 N N . HIS A 1 174 ? -2.787 -0.383 14.875 1.00 88.12 174 HIS A N 1
ATOM 1358 C CA . HIS A 1 174 ? -2.051 -1.045 15.954 1.00 88.12 174 HIS A CA 1
ATOM 1359 C C . HIS A 1 174 ? -1.795 -2.534 15.690 1.00 88.12 174 HIS A C 1
ATOM 1361 O O . HIS A 1 174 ? -0.691 -3.023 15.939 1.00 88.12 174 HIS A O 1
ATOM 1367 N N . ARG A 1 175 ? -2.785 -3.269 15.169 1.00 88.75 175 ARG A N 1
ATOM 1368 C CA . ARG A 1 175 ? -2.609 -4.684 14.798 1.00 88.75 175 ARG A CA 1
ATOM 1369 C C . ARG A 1 175 ? -1.613 -4.852 13.656 1.00 88.75 175 ARG A C 1
ATOM 1371 O O . ARG A 1 175 ? -0.861 -5.823 13.648 1.00 88.75 175 ARG A O 1
ATOM 1378 N N . MET A 1 176 ? -1.596 -3.915 12.710 1.00 89.19 176 MET A N 1
ATOM 1379 C CA . MET A 1 176 ? -0.596 -3.876 11.651 1.00 89.19 176 MET A CA 1
ATOM 1380 C C . MET A 1 176 ? 0.797 -3.630 12.234 1.00 89.19 176 MET A C 1
ATOM 1382 O O . MET A 1 176 ? 1.688 -4.421 11.954 1.00 89.19 176 MET A O 1
ATOM 1386 N N . LEU A 1 177 ? 0.982 -2.643 13.110 1.00 86.94 177 LEU A N 1
ATOM 1387 C CA . LEU A 1 177 ? 2.278 -2.367 13.749 1.00 86.94 177 LEU A CA 1
ATOM 1388 C C . LEU A 1 177 ? 2.818 -3.555 14.564 1.00 86.94 177 LEU A C 1
ATOM 1390 O O . LEU A 1 177 ? 4.021 -3.775 14.615 1.00 86.94 177 LEU A O 1
ATOM 1394 N N . ALA A 1 178 ? 1.939 -4.341 15.187 1.00 84.62 178 ALA A N 1
ATOM 1395 C CA . ALA A 1 178 ? 2.325 -5.507 15.985 1.00 84.62 178 ALA A CA 1
ATOM 1396 C C . ALA A 1 178 ? 2.563 -6.792 15.159 1.00 84.62 178 ALA A C 1
ATOM 1398 O O . ALA A 1 178 ? 2.910 -7.834 15.721 1.00 84.62 178 ALA A O 1
ATOM 1399 N N . SER A 1 179 ? 2.334 -6.764 13.844 1.00 83.19 179 SER A N 1
ATOM 1400 C CA . SER A 1 179 ? 2.369 -7.957 12.997 1.00 83.19 179 SER A CA 1
ATOM 1401 C C . SER A 1 179 ? 3.775 -8.262 12.468 1.00 83.19 179 SER A C 1
ATOM 1403 O O . SER A 1 179 ? 4.438 -7.387 11.927 1.00 83.19 179 SER A O 1
ATOM 1405 N N . PRO A 1 180 ? 4.223 -9.529 12.459 1.00 79.81 180 PRO A N 1
ATOM 1406 C CA . PRO A 1 180 ? 5.485 -9.901 11.812 1.00 79.81 180 PRO A CA 1
ATOM 1407 C C . PRO A 1 180 ? 5.420 -9.853 10.274 1.00 79.81 180 PRO A C 1
ATOM 1409 O O . PRO A 1 180 ? 6.433 -10.041 9.608 1.00 79.81 180 PRO A O 1
ATOM 1412 N N . LYS A 1 181 ? 4.224 -9.667 9.696 1.00 81.69 181 LYS A N 1
ATOM 1413 C CA . LYS A 1 181 ? 3.993 -9.574 8.240 1.00 81.69 181 LYS A CA 1
ATOM 1414 C C . LYS A 1 181 ? 3.915 -8.131 7.744 1.00 81.69 181 LYS A C 1
ATOM 1416 O O . LYS A 1 181 ? 3.541 -7.903 6.589 1.00 81.69 181 LYS A O 1
ATOM 1421 N N . THR A 1 182 ? 4.159 -7.175 8.629 1.00 85.31 182 THR A N 1
ATOM 1422 C CA . THR A 1 182 ? 4.284 -5.769 8.275 1.00 85.31 182 THR A CA 1
ATOM 1423 C C . THR A 1 182 ? 5.733 -5.344 8.381 1.00 85.31 182 THR A C 1
ATOM 1425 O O . THR A 1 182 ? 6.521 -5.925 9.127 1.00 85.31 182 THR A O 1
ATOM 1428 N N . HIS A 1 183 ? 6.090 -4.345 7.592 1.00 85.94 183 HIS A N 1
ATOM 1429 C CA . HIS A 1 183 ? 7.455 -3.869 7.474 1.00 85.94 183 HIS A CA 1
ATOM 1430 C C . HIS A 1 183 ? 7.470 -2.348 7.438 1.00 85.94 183 HIS A C 1
ATOM 1432 O O . HIS A 1 183 ? 6.454 -1.724 7.129 1.00 85.94 183 HIS A O 1
ATOM 1438 N N . ASP A 1 184 ? 8.615 -1.762 7.751 1.00 87.44 184 ASP A N 1
ATOM 1439 C CA . ASP A 1 184 ? 8.905 -0.370 7.444 1.00 87.44 184 ASP A CA 1
ATOM 1440 C C . ASP A 1 184 ? 9.598 -0.257 6.079 1.00 87.44 184 ASP A C 1
ATOM 1442 O O . ASP A 1 184 ? 10.220 -1.200 5.570 1.00 87.44 184 ASP A O 1
ATOM 1446 N N . LEU A 1 185 ? 9.443 0.907 5.456 1.00 84.88 185 LEU A N 1
ATOM 1447 C CA . LEU A 1 185 ? 9.963 1.171 4.122 1.00 84.88 185 LEU A CA 1
ATOM 1448 C C . LEU A 1 185 ? 11.486 1.312 4.132 1.00 84.88 185 LEU A C 1
ATOM 1450 O O . LEU A 1 185 ? 12.148 0.876 3.193 1.00 84.88 185 LEU A O 1
ATOM 1454 N N . GLU A 1 186 ? 12.051 1.871 5.201 1.00 85.38 186 GLU A N 1
ATOM 1455 C CA . GLU A 1 186 ? 13.496 2.005 5.372 1.00 85.38 186 GLU A CA 1
ATOM 1456 C C . GLU A 1 186 ? 14.184 0.638 5.271 1.00 85.38 186 GLU A C 1
ATOM 1458 O O . GLU A 1 186 ? 15.051 0.444 4.418 1.00 85.38 186 GLU A O 1
ATOM 1463 N N . SER A 1 187 ? 13.749 -0.332 6.079 1.00 83.56 187 SER A N 1
ATOM 1464 C CA . SER A 1 187 ? 14.270 -1.700 6.125 1.00 83.56 187 SER A CA 1
ATOM 1465 C C . SER A 1 187 ? 14.157 -2.416 4.786 1.00 83.56 187 SER A C 1
ATOM 1467 O O . SER A 1 187 ? 15.041 -3.205 4.434 1.00 83.56 187 SER A O 1
ATOM 1469 N N . LEU A 1 188 ? 13.097 -2.137 4.024 1.00 84.00 188 LEU A N 1
ATOM 1470 C CA . LEU A 1 188 ? 12.942 -2.637 2.664 1.00 84.00 188 LEU A CA 1
ATOM 1471 C C . LEU A 1 188 ? 14.016 -2.060 1.736 1.00 84.00 188 LEU A C 1
ATOM 1473 O O . LEU A 1 188 ? 14.729 -2.817 1.080 1.00 84.00 188 LEU A O 1
ATOM 1477 N N . LEU A 1 189 ? 14.156 -0.735 1.709 1.00 83.56 189 LEU A N 1
ATOM 1478 C CA . LEU A 1 189 ? 15.034 -0.019 0.780 1.00 83.56 189 LEU A CA 1
ATOM 1479 C C . LEU A 1 189 ? 16.521 -0.266 1.058 1.00 83.56 189 LEU A C 1
ATOM 1481 O O . LEU A 1 189 ? 17.308 -0.443 0.132 1.00 83.56 189 LEU A O 1
ATOM 1485 N N . ILE A 1 190 ? 16.919 -0.360 2.327 1.00 81.69 190 ILE A N 1
ATOM 1486 C CA . ILE A 1 190 ? 18.299 -0.711 2.709 1.00 81.69 190 ILE A CA 1
ATOM 1487 C C . ILE A 1 190 ? 18.563 -2.220 2.625 1.00 81.69 190 ILE A C 1
ATOM 1489 O O . ILE A 1 190 ? 19.670 -2.683 2.904 1.00 81.69 190 ILE A O 1
ATOM 1493 N N . GLY A 1 191 ? 17.547 -2.998 2.246 1.00 72.06 191 GLY A N 1
ATOM 1494 C CA . GLY A 1 191 ? 17.661 -4.420 1.988 1.00 72.06 191 GLY A CA 1
ATOM 1495 C C . GLY A 1 191 ? 17.835 -5.278 3.235 1.00 72.06 191 GLY A C 1
ATOM 1496 O O . GLY A 1 191 ? 18.360 -6.374 3.085 1.00 72.06 191 GLY A O 1
ATOM 1497 N N . ARG A 1 192 ? 17.409 -4.816 4.421 1.00 69.88 192 ARG A N 1
ATOM 1498 C CA . ARG A 1 192 ? 17.381 -5.604 5.673 1.00 69.88 192 ARG A CA 1
ATOM 1499 C C . ARG A 1 192 ? 16.281 -6.662 5.682 1.00 69.88 192 ARG A C 1
ATOM 1501 O O . ARG A 1 192 ? 16.361 -7.625 6.439 1.00 69.88 192 ARG A O 1
ATOM 1508 N N . ILE A 1 193 ? 15.271 -6.503 4.834 1.00 63.72 193 ILE A N 1
ATOM 1509 C CA . ILE A 1 193 ? 14.253 -7.525 4.613 1.00 63.72 193 ILE A CA 1
ATOM 1510 C C . ILE A 1 193 ? 14.833 -8.555 3.636 1.00 63.72 193 ILE A C 1
ATOM 1512 O O . ILE A 1 193 ? 14.891 -8.332 2.427 1.00 63.72 193 ILE A O 1
ATOM 1516 N N . HIS A 1 194 ? 15.303 -9.680 4.176 1.00 48.69 194 HIS A N 1
ATOM 1517 C CA . HIS A 1 194 ? 15.799 -10.831 3.424 1.00 48.69 194 HIS A CA 1
ATOM 1518 C C . HIS A 1 194 ? 14.946 -12.064 3.713 1.00 48.69 194 HIS A C 1
ATOM 1520 O O . HIS A 1 194 ? 14.621 -12.319 4.866 1.00 48.69 194 HIS A O 1
ATOM 1526 N N . GLY A 1 195 ? 14.680 -12.870 2.682 1.00 42.47 195 GLY A N 1
ATOM 1527 C CA . GLY A 1 195 ? 14.162 -14.228 2.851 1.00 42.47 195 GLY A CA 1
ATOM 1528 C C . GLY A 1 195 ? 12.680 -14.300 3.207 1.00 42.47 195 GLY A C 1
ATOM 1529 O O . GLY A 1 195 ? 12.329 -14.427 4.374 1.00 42.47 195 GLY A O 1
ATOM 1530 N N . PHE A 1 196 ? 11.837 -14.311 2.174 1.00 41.22 196 PHE A N 1
ATOM 1531 C CA . PHE A 1 196 ? 10.485 -14.871 2.212 1.00 41.22 196 PHE A CA 1
ATOM 1532 C C . PHE A 1 196 ? 10.172 -15.516 0.866 1.00 41.22 196 PHE A C 1
ATOM 1534 O O . PHE A 1 196 ? 10.322 -14.808 -0.160 1.00 41.22 196 PHE A O 1
#

Secondary structure (DSSP, 8-state):
--HHHHHHHHHHHHHHHHHHHHHHTT----------PPPPEEE-PPPHHHHHHHHHHHHHHHHHTT---EEEEE---GGGHHHHHHHHHHHHHHTTTSS-EEEEEEETTEEEEEEEPPS-HHHHHHT-SS--TT-EEEEEEEEE--TT-GGG-EEEEEEEEEEES-S-HHHHHHHHHT-TTEE-HHHHHTT-----

pLDDT: mean 79.46, std 16.25, range [38.06, 96.38]

Foldseek 3Di:
DPPVVVVVVVVVVVVVVVVVVVVVVVPPPPPPVPVDDAAAEDQDAAPQVVVVLVQVLVCVQCVVLVHNWRKGFFDFDPVCSVVVSRVVSVVLVVQQQAQFWFWRDDDDQKTKTKGWDDPDPVSCVRRDDPDDPPKTKIWIWMFGDDPPDRVPTYIYGHGMMIIPPPPDPVVSSVSSRVDPRTGGNNCVSVVVDDDD